Protein AF-0000000066281677 (afdb_homodimer)

Radius of gyration: 19.29 Å; Cα contacts (8 Å, |Δi|>4): 413; chains: 2; bounding box: 45×62×47 Å

Solvent-accessible surface area (backbone atoms only — not comparable to full-atom values): 14861 Å² total; per-residue (Å²): 136,72,39,25,34,50,33,69,60,26,47,61,41,43,76,72,65,45,71,68,50,91,93,54,54,81,88,31,42,25,31,31,56,68,55,51,53,56,56,52,47,70,32,86,35,43,67,47,30,52,52,51,54,56,61,52,66,78,36,52,71,50,68,64,54,83,58,42,68,60,53,34,51,51,50,49,51,53,31,26,71,49,84,48,48,29,63,74,52,59,68,68,57,42,50,52,49,52,34,21,53,73,67,67,25,25,35,34,28,32,99,65,72,58,66,66,53,30,72,81,32,75,88,51,46,74,45,70,49,67,78,72,129,134,73,40,26,34,50,32,70,58,26,47,62,41,45,77,73,64,47,69,68,50,92,94,52,53,81,87,30,42,23,33,31,55,68,55,50,53,54,55,52,47,70,32,85,35,43,66,46,31,52,52,51,54,56,62,52,65,79,36,52,71,49,69,64,53,82,58,43,67,59,52,34,51,50,50,48,51,53,30,25,70,49,85,49,50,30,61,74,52,60,68,67,57,42,52,51,50,53,34,22,54,74,68,68,25,25,34,34,28,32,98,64,74,60,64,66,52,30,73,81,32,76,89,50,47,74,44,69,48,68,78,72,129

pLDDT: mean 92.0, std 9.25, range [40.47, 98.88]

Organism: Mycobacterium tuberculosis (strain CDC 1551 / Oshkosh) (NCBI:txid83331)

Sequence (266 aa):
MTTWILDKSAHVRLVAGATPPAGIDLTDLAICDIGELEWLYSARSATDYDSQQTSLRAYQILRAPSDIFDRVRHLQRDLAHHRGMWHRTPLPDLFIAETALHHRAGVLHHDRDYKRIAVVRPGFQACELSRGRMTTWILDKSAHVRLVAGATPPAGIDLTDLAICDIGELEWLYSARSATDYDSQQTSLRAYQILRAPSDIFDRVRHLQRDLAHHRGMWHRTPLPDLFIAETALHHRAGVLHHDRDYKRIAVVRPGFQACELSRGR

Foldseek 3Di:
DFAAAEAPQVVVVVVV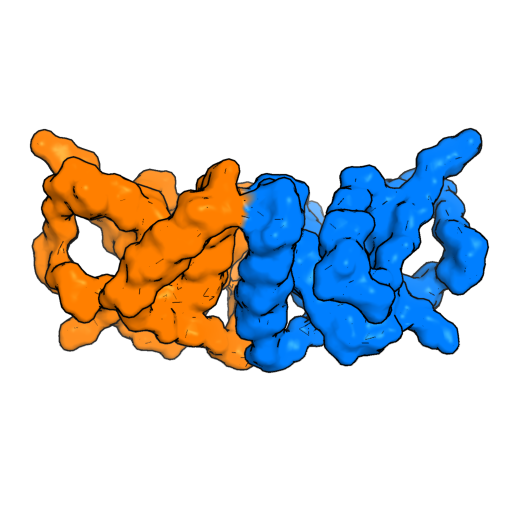PFDDDPPDDPLSYAHEDLRLVVQLVPADDPVSSVVSNVVNVVHHYQYQDPCLVVQLVVLLVLLCPVVNCNVVADSSLSSRQVSCVVVLHAYEHAPHPCVSSCVSVVSHHYDYRDPPD/DFAAAEAPQVVVVVVVPFDADPPDDPLSYAHEDLRLVVQLVPADDPVSSVVSNVVNVVHHYQYQDPCLVVQLVVLLVLLCPVVNCNVVADSSLSSRQNSCVVVLHAYEHAPHPCVSSCVSVVSHHYDYRDPPD

InterPro domains:
  IPR002716 PIN domain [PF01850] (27-118)
  IPR022907 VapC family [MF_00265] (4-124)
  IPR029060 PIN-like domain superfamily [SSF88723] (1-120)
  IPR050556 Type II toxin-antitoxin system RNase [PTHR33653] (1-122)

Nearest PDB structures (foldseek):
  5sv2-assembly1_A-2  TM=8.348E-01  e=1.874E-09  Mycobacterium tuberculosis H37Rv
  6a7v-assembly1_E  TM=8.084E-01  e=3.071E-07  Mycobacterium tuberculosis H37Rv
  4chg-assembly3_E  TM=8.016E-01  e=1.838E-05  Mycobacterium tuberculosis H37Rv
  3dbo-assembly1_B  TM=6.649E-01  e=5.708E-05  Mycobacterium tuberculosis H37Rv
  1y82-assembly1_A  TM=6.309E-01  e=4.558E-04  Pyrococcus furiosus

Structure (mmCIF, N/CA/C/O backbone):
data_AF-0000000066281677-model_v1
#
loop_
_entity.id
_entity.type
_entity.pdbx_description
1 polymer 'Ribonuclease VapC17'
#
loop_
_atom_site.group_PDB
_atom_site.id
_atom_site.type_symbol
_atom_site.label_atom_id
_atom_site.label_alt_id
_atom_site.label_comp_id
_atom_site.label_asym_id
_atom_site.label_entity_id
_atom_site.label_seq_id
_atom_site.pdbx_PDB_ins_code
_atom_site.Cartn_x
_atom_site.Cartn_y
_atom_site.Cartn_z
_atom_site.occupancy
_atom_site.B_iso_or_equiv
_atom_site.auth_seq_id
_atom_site.auth_comp_id
_atom_site.auth_asym_id
_atom_site.auth_atom_id
_atom_site.pdbx_PDB_model_num
ATOM 1 N N . MET A 1 1 ? 3.725 19.125 21.562 1 78.75 1 MET A N 1
ATOM 2 C CA . MET A 1 1 ? 3.936 19.453 20.156 1 78.75 1 MET A CA 1
ATOM 3 C C . MET A 1 1 ? 3.488 18.312 19.25 1 78.75 1 MET A C 1
ATOM 5 O O . MET A 1 1 ? 3.707 17.141 19.578 1 78.75 1 MET A O 1
ATOM 9 N N . THR A 1 2 ? 2.557 18.578 18.312 1 90.88 2 THR A N 1
ATOM 10 C CA . THR A 1 2 ? 1.945 17.562 17.453 1 90.88 2 THR A CA 1
ATOM 11 C C . THR A 1 2 ? 2.908 17.141 16.359 1 90.88 2 THR A C 1
ATOM 13 O O . THR A 1 2 ? 3.605 17.969 15.773 1 90.88 2 THR A O 1
ATOM 16 N N . THR A 1 3 ? 3.141 15.898 16.266 1 97.75 3 THR A N 1
ATOM 17 C CA . THR A 1 3 ? 3.9 15.359 15.141 1 97.75 3 THR A CA 1
ATOM 18 C C . THR A 1 3 ? 3.041 15.32 13.875 1 97.75 3 THR A C 1
ATOM 20 O O . THR A 1 3 ? 1.85 15.008 13.945 1 97.75 3 THR A O 1
ATOM 23 N N . TRP A 1 4 ? 3.682 15.656 12.719 1 98.19 4 TRP A N 1
ATOM 24 C CA . TRP A 1 4 ? 2.996 15.641 11.438 1 98.19 4 TRP A CA 1
ATOM 25 C C . TRP A 1 4 ? 3.701 14.719 10.453 1 98.19 4 TRP A C 1
ATOM 27 O O . TRP A 1 4 ? 4.895 14.875 10.188 1 98.19 4 TRP A O 1
ATOM 37 N N . ILE A 1 5 ? 2.922 13.711 9.945 1 98.5 5 ILE A N 1
ATOM 38 C CA . ILE A 1 5 ? 3.461 12.914 8.844 1 98.5 5 ILE A CA 1
ATOM 39 C C . ILE A 1 5 ? 3.492 13.758 7.574 1 98.5 5 ILE A C 1
ATOM 41 O O . ILE A 1 5 ? 2.469 14.312 7.16 1 98.5 5 ILE A O 1
ATOM 45 N N . LEU A 1 6 ? 4.695 13.883 7.031 1 97.88 6 LEU A N 1
ATOM 46 C CA . LEU A 1 6 ? 4.93 14.656 5.82 1 97.88 6 LEU A CA 1
ATOM 47 C C . LEU A 1 6 ? 4.613 13.836 4.574 1 97.88 6 LEU A C 1
ATOM 49 O O . LEU A 1 6 ? 5.34 12.898 4.242 1 97.88 6 LEU A O 1
ATOM 53 N N . ASP A 1 7 ? 3.482 14.211 3.943 1 97.31 7 ASP A N 1
ATOM 54 C CA . ASP A 1 7 ? 3.164 13.609 2.652 1 97.31 7 ASP A CA 1
ATOM 55 C C . ASP A 1 7 ? 4.113 14.102 1.565 1 97.31 7 ASP A C 1
ATOM 57 O O . ASP A 1 7 ? 4.496 15.273 1.558 1 97.31 7 ASP A O 1
ATOM 61 N N . LYS A 1 8 ? 4.426 13.211 0.676 1 94.56 8 LYS A N 1
ATOM 62 C CA . LYS A 1 8 ? 5.344 13.57 -0.401 1 94.56 8 LYS A CA 1
ATOM 63 C C . LYS A 1 8 ? 4.875 14.828 -1.126 1 94.56 8 LYS A C 1
ATOM 65 O O . LYS A 1 8 ? 5.695 15.641 -1.563 1 94.56 8 LYS A O 1
ATOM 70 N N . SER A 1 9 ? 3.543 15.016 -1.302 1 94.25 9 SER A N 1
ATOM 71 C CA . SER A 1 9 ? 2.973 16.172 -1.984 1 94.25 9 SER A CA 1
ATOM 72 C C . SER A 1 9 ? 3.402 17.469 -1.316 1 94.25 9 SER A C 1
ATOM 74 O O . SER A 1 9 ? 3.562 18.5 -1.985 1 94.25 9 SER A O 1
ATOM 76 N N . ALA A 1 10 ? 3.611 17.484 -0.044 1 95.88 10 ALA A N 1
ATOM 77 C CA . ALA A 1 10 ? 4.027 18.672 0.698 1 95.88 10 ALA A CA 1
ATOM 78 C C . ALA A 1 10 ? 5.551 18.781 0.745 1 95.88 10 ALA A C 1
ATOM 80 O O . ALA A 1 10 ? 6.098 19.891 0.772 1 95.88 10 ALA A O 1
ATOM 81 N N . HIS A 1 11 ? 6.188 17.672 0.83 1 93.38 11 HIS A N 1
ATOM 82 C CA . HIS A 1 11 ? 7.641 17.656 0.926 1 93.38 11 HIS A CA 1
ATOM 83 C C . HIS A 1 11 ? 8.281 18.359 -0.268 1 93.38 11 HIS A C 1
ATOM 85 O O . HIS A 1 11 ? 9.195 19.172 -0.101 1 93.38 11 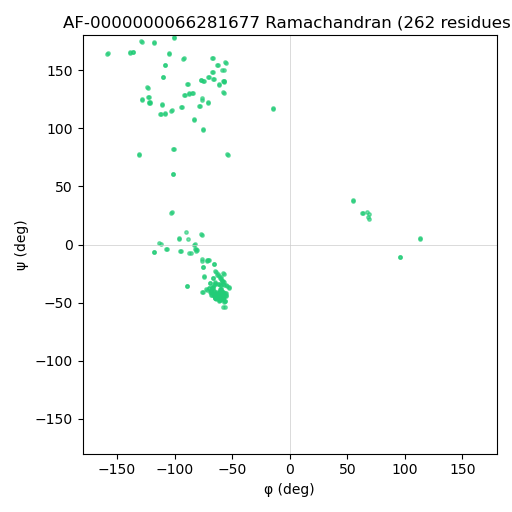HIS A O 1
ATOM 91 N N . VAL A 1 12 ? 7.844 18.031 -1.479 1 89.31 12 VAL A N 1
ATOM 92 C CA . VAL A 1 12 ? 8.375 18.609 -2.713 1 89.31 12 VAL A CA 1
ATOM 93 C C . VAL A 1 12 ? 8.273 20.125 -2.662 1 89.31 12 VAL A C 1
ATOM 95 O O . VAL A 1 12 ? 9.188 20.828 -3.096 1 89.31 12 VAL A O 1
ATOM 98 N N . ARG A 1 13 ? 7.246 20.609 -2.057 1 91.56 13 ARG A N 1
ATOM 99 C CA . ARG A 1 13 ? 7.035 22.047 -1.956 1 91.56 13 ARG A CA 1
ATOM 100 C C . ARG A 1 13 ? 7.953 22.672 -0.904 1 91.56 13 ARG A C 1
ATOM 102 O O . ARG A 1 13 ? 8.477 23.766 -1.099 1 91.56 13 ARG A O 1
ATOM 109 N N . LEU A 1 14 ? 8.094 21.984 0.192 1 90.56 14 LEU A N 1
ATOM 110 C CA . LEU A 1 14 ? 8.961 22.484 1.255 1 90.56 14 LEU A CA 1
ATOM 111 C C . LEU A 1 14 ? 10.406 22.594 0.776 1 90.56 14 LEU A C 1
ATOM 113 O O . LEU A 1 14 ? 11.086 23.578 1.04 1 90.56 14 LEU A O 1
ATOM 117 N N . VAL A 1 15 ? 10.859 21.594 0.052 1 86.69 15 VAL A N 1
ATOM 118 C CA . VAL A 1 15 ? 12.219 21.594 -0.475 1 86.69 15 VAL A CA 1
ATOM 119 C C . VAL A 1 15 ? 12.375 22.703 -1.509 1 86.69 15 VAL A C 1
ATOM 121 O O . VAL A 1 15 ? 13.461 23.266 -1.66 1 86.69 15 VAL A O 1
ATOM 124 N N . ALA A 1 16 ? 11.297 23.047 -2.166 1 89.88 16 ALA A N 1
ATOM 125 C CA . ALA A 1 16 ? 11.312 24.094 -3.172 1 89.88 16 ALA A CA 1
ATOM 126 C C . ALA A 1 16 ? 11.211 25.469 -2.521 1 89.88 16 ALA A C 1
ATOM 128 O O . ALA A 1 16 ? 11.18 26.5 -3.213 1 89.88 16 ALA A O 1
ATOM 129 N N . GLY A 1 17 ? 11.055 25.516 -1.215 1 87.94 17 GLY A N 1
ATOM 130 C CA . GLY A 1 17 ? 11.148 26.797 -0.539 1 87.94 17 GLY A CA 1
ATOM 131 C C . GLY A 1 17 ? 9.828 27.25 0.068 1 87.94 17 GLY A C 1
ATOM 132 O O . GLY A 1 17 ? 9.719 28.375 0.567 1 87.94 17 GLY A O 1
ATOM 133 N N . ALA A 1 18 ? 8.867 26.359 -0.024 1 90.12 18 ALA A N 1
ATOM 134 C CA . ALA A 1 18 ? 7.602 26.734 0.602 1 90.12 18 ALA A CA 1
ATOM 135 C C . ALA A 1 18 ? 7.742 26.812 2.119 1 90.12 18 ALA A C 1
ATOM 137 O O . ALA A 1 18 ? 8.547 26.094 2.713 1 90.12 18 ALA A O 1
ATOM 138 N N . THR A 1 19 ? 6.949 27.734 2.719 1 88.31 19 THR A N 1
ATOM 139 C CA . THR A 1 19 ? 6.949 27.906 4.168 1 88.31 19 THR A CA 1
ATOM 140 C C . THR A 1 19 ? 5.941 26.953 4.824 1 88.31 19 THR A C 1
ATOM 142 O O . THR A 1 19 ? 4.801 26.844 4.363 1 88.31 19 THR A O 1
ATOM 145 N N . PRO A 1 20 ? 6.434 26.234 5.84 1 89.12 20 PRO A N 1
ATOM 146 C CA . PRO A 1 20 ? 5.461 25.422 6.578 1 89.12 20 PRO A CA 1
ATOM 147 C C . PRO A 1 20 ? 4.312 26.266 7.145 1 89.12 20 PRO A C 1
ATOM 149 O O . PRO A 1 20 ? 4.477 27.453 7.387 1 89.12 20 PRO A O 1
ATOM 152 N N . PRO A 1 21 ? 3.158 25.641 7.258 1 91.94 21 PRO A N 1
ATOM 153 C CA . PRO A 1 21 ? 2.055 26.328 7.918 1 91.94 21 PRO A CA 1
ATOM 154 C C . PRO A 1 21 ? 2.412 26.812 9.328 1 91.94 21 PRO A C 1
ATOM 156 O O . PRO A 1 21 ? 3.322 26.25 9.953 1 91.94 21 PRO A O 1
ATOM 159 N N . ALA A 1 22 ? 1.641 27.859 9.75 1 88.62 22 ALA A N 1
ATOM 160 C CA . ALA A 1 22 ? 1.864 28.375 11.094 1 88.62 22 ALA A CA 1
ATOM 161 C C . ALA A 1 22 ? 1.693 27.281 12.141 1 88.62 22 ALA A C 1
ATOM 163 O O . ALA A 1 22 ? 0.743 26.484 12.078 1 88.62 22 ALA A O 1
ATOM 164 N N . GLY A 1 23 ? 2.652 27.125 13.062 1 90.06 23 GLY A N 1
ATOM 165 C CA . GLY A 1 23 ? 2.535 26.172 14.156 1 90.06 23 GLY A CA 1
ATOM 166 C C . GLY A 1 23 ? 3.209 24.844 13.867 1 90.06 23 GLY A C 1
ATOM 167 O O . GLY A 1 23 ? 3.281 23.969 14.742 1 90.06 23 GLY A O 1
ATOM 168 N N . ILE A 1 24 ? 3.602 24.625 12.641 1 93.12 24 ILE A N 1
ATOM 169 C CA . ILE A 1 24 ? 4.32 23.391 12.297 1 93.12 24 ILE A CA 1
ATOM 170 C C . ILE A 1 24 ? 5.785 23.719 12.016 1 93.12 24 ILE A C 1
ATOM 172 O O . ILE A 1 24 ? 6.094 24.422 11.047 1 93.12 24 ILE A O 1
ATOM 176 N N . ASP A 1 25 ? 6.648 23.266 12.852 1 91.69 25 ASP A N 1
ATOM 177 C CA . ASP A 1 25 ? 8.086 23.406 12.641 1 91.69 25 ASP A CA 1
ATOM 178 C C . ASP A 1 25 ? 8.656 22.188 11.914 1 91.69 25 ASP A C 1
ATOM 180 O O . ASP A 1 25 ? 8.07 21.109 11.945 1 91.69 25 ASP A O 1
ATOM 184 N N . LEU A 1 26 ? 9.797 22.344 11.336 1 89.25 26 LEU A N 1
ATOM 185 C CA . LEU A 1 26 ? 10.453 21.25 10.617 1 89.25 26 LEU A CA 1
ATOM 186 C C . LEU A 1 26 ? 10.758 20.094 11.555 1 89.25 26 LEU A C 1
ATOM 188 O O . LEU A 1 26 ? 10.742 18.922 11.133 1 89.25 26 LEU A O 1
ATOM 192 N N . THR A 1 27 ? 10.93 20.406 12.844 1 92.06 27 THR A N 1
ATOM 193 C CA . THR A 1 27 ? 11.258 19.375 13.82 1 92.06 27 THR A CA 1
ATOM 194 C C . THR A 1 27 ? 10.023 18.547 14.172 1 92.06 27 THR A C 1
ATOM 196 O O . THR A 1 27 ? 10.133 17.484 14.781 1 92.06 27 THR A O 1
ATOM 199 N N . ASP A 1 28 ? 8.891 19.047 13.766 1 96.06 28 ASP A N 1
ATOM 200 C CA . ASP A 1 28 ? 7.637 18.344 14.023 1 96.06 28 ASP A CA 1
ATOM 201 C C . ASP A 1 28 ? 7.336 17.328 12.914 1 96.06 28 ASP A C 1
ATOM 203 O O . ASP A 1 28 ? 6.391 16.547 13.023 1 96.06 28 ASP A O 1
ATOM 207 N N . LEU A 1 29 ? 8.109 17.344 11.906 1 97.19 29 LEU A N 1
ATOM 208 C CA . LEU A 1 29 ? 7.801 16.547 10.719 1 97.19 29 LEU A CA 1
ATOM 209 C C . LEU A 1 29 ? 8.391 15.148 10.828 1 97.19 29 LEU A C 1
ATOM 211 O O . LEU A 1 29 ? 9.508 14.977 11.328 1 97.19 29 LEU A O 1
ATOM 215 N N . ALA A 1 30 ? 7.629 14.188 10.43 1 98.44 30 ALA A N 1
ATOM 216 C CA . ALA A 1 30 ? 8 12.781 10.344 1 98.44 30 ALA A CA 1
ATOM 217 C C . ALA A 1 30 ? 7.504 12.164 9.039 1 98.44 30 ALA A C 1
ATOM 219 O O . ALA A 1 30 ? 6.766 12.805 8.281 1 98.44 30 ALA A O 1
ATOM 220 N N . ILE A 1 31 ? 7.992 11.039 8.711 1 98.38 31 ILE A N 1
ATOM 221 C CA . ILE A 1 31 ? 7.43 10.234 7.633 1 98.38 31 ILE A CA 1
ATOM 222 C C . ILE A 1 31 ? 6.926 8.898 8.195 1 98.38 31 ILE A C 1
ATOM 224 O O . ILE A 1 31 ? 7.047 8.641 9.391 1 98.38 31 ILE A O 1
ATOM 228 N N . CYS A 1 32 ? 6.27 8.109 7.387 1 98.75 32 CYS A N 1
ATOM 229 C CA . CYS A 1 32 ? 5.828 6.785 7.816 1 98.75 32 CYS A CA 1
ATOM 230 C C . CYS A 1 32 ? 6.27 5.715 6.824 1 98.75 32 CYS A C 1
ATOM 232 O O . CYS A 1 32 ? 6.855 6.027 5.785 1 98.75 32 CYS A O 1
ATOM 234 N N . ASP A 1 33 ? 6.039 4.465 7.164 1 98.62 33 ASP A N 1
ATOM 235 C CA . ASP A 1 33 ? 6.547 3.342 6.383 1 98.62 33 ASP A CA 1
ATOM 236 C C . ASP A 1 33 ? 6.078 3.428 4.93 1 98.62 33 ASP A C 1
ATOM 238 O O . ASP A 1 33 ? 6.895 3.432 4.008 1 98.62 33 ASP A O 1
ATOM 242 N N . ILE A 1 34 ? 4.797 3.539 4.734 1 98.56 34 ILE A N 1
ATOM 243 C CA . ILE A 1 34 ? 4.254 3.531 3.381 1 98.56 34 ILE A CA 1
ATOM 244 C C . ILE A 1 34 ? 4.711 4.785 2.637 1 98.56 34 ILE A C 1
ATOM 246 O O . ILE A 1 34 ? 4.973 4.738 1.432 1 98.56 34 ILE A O 1
ATOM 250 N N . GLY A 1 35 ? 4.789 5.961 3.326 1 97.75 35 GLY A N 1
ATOM 251 C CA . GLY A 1 35 ? 5.285 7.184 2.715 1 97.75 35 GLY A CA 1
ATOM 252 C C . GLY A 1 35 ? 6.715 7.062 2.221 1 97.75 35 GLY A C 1
ATOM 253 O O . GLY A 1 35 ? 7.047 7.547 1.136 1 97.75 35 GLY A O 1
ATOM 254 N N . GLU A 1 36 ? 7.523 6.438 3.029 1 97.31 36 GLU A N 1
ATOM 255 C CA . GLU A 1 36 ? 8.906 6.203 2.627 1 97.31 36 GLU A CA 1
ATOM 256 C C . GLU A 1 36 ? 8.977 5.348 1.363 1 97.31 36 GLU A C 1
ATOM 258 O O . GLU A 1 36 ? 9.711 5.676 0.427 1 97.31 36 GLU A O 1
ATOM 263 N N . LEU A 1 37 ? 8.219 4.258 1.347 1 96.75 37 LEU A N 1
ATOM 264 C CA . LEU A 1 37 ? 8.219 3.348 0.207 1 96.75 37 LEU A CA 1
ATOM 265 C C . LEU A 1 37 ? 7.773 4.066 -1.062 1 96.75 37 LEU A C 1
ATOM 267 O O . LEU A 1 37 ? 8.367 3.879 -2.127 1 96.75 37 LEU A O 1
ATOM 271 N N . GLU A 1 38 ? 6.746 4.895 -0.943 1 95.5 38 GLU A N 1
ATOM 272 C CA . GLU A 1 38 ? 6.238 5.648 -2.086 1 95.5 38 GLU A CA 1
ATOM 273 C C . GLU A 1 38 ? 7.27 6.66 -2.584 1 95.5 38 GLU A C 1
ATOM 275 O O . GLU A 1 38 ? 7.426 6.848 -3.791 1 95.5 38 GLU A O 1
ATOM 280 N N . TRP A 1 39 ? 7.902 7.301 -1.676 1 94.44 39 TRP A N 1
ATOM 281 C CA . TRP A 1 39 ? 8.945 8.258 -2.023 1 94.44 39 TRP A CA 1
ATOM 282 C C . TRP A 1 39 ? 10.062 7.582 -2.814 1 94.44 39 TRP A C 1
ATOM 284 O O . TRP A 1 39 ? 10.453 8.062 -3.881 1 94.44 39 TRP A O 1
ATOM 294 N N . LEU A 1 40 ? 10.484 6.48 -2.377 1 94.5 40 LEU A N 1
ATOM 295 C CA . LEU A 1 40 ? 11.609 5.773 -2.975 1 94.5 40 LEU A CA 1
ATOM 296 C C . LEU A 1 40 ? 11.203 5.121 -4.293 1 94.5 40 LEU A C 1
ATOM 298 O O . LEU A 1 40 ? 12.039 4.949 -5.184 1 94.5 40 LEU A O 1
ATOM 302 N N . TYR A 1 41 ? 9.922 4.789 -4.438 1 93.5 41 TYR A N 1
ATOM 303 C CA . TYR A 1 41 ? 9.398 4.277 -5.699 1 93.5 41 TYR A CA 1
ATOM 304 C C . TYR A 1 41 ? 9.594 5.289 -6.82 1 93.5 41 TYR A C 1
ATOM 306 O O . TYR A 1 41 ? 9.75 4.914 -7.984 1 93.5 41 TYR A O 1
ATOM 314 N N . SER A 1 42 ? 9.609 6.562 -6.539 1 89.75 42 SER A N 1
ATOM 315 C CA . SER A 1 42 ? 9.695 7.629 -7.531 1 89.75 42 SER A CA 1
ATOM 316 C C . SER A 1 42 ? 11.133 7.848 -7.984 1 89.75 42 SER A C 1
ATOM 318 O O . SER A 1 42 ? 11.391 8.617 -8.906 1 89.75 42 SER A O 1
ATOM 320 N N . ALA A 1 43 ? 12.055 7.164 -7.367 1 89.56 43 ALA A N 1
ATOM 321 C CA . ALA A 1 43 ? 13.453 7.293 -7.773 1 89.56 43 ALA A CA 1
ATOM 322 C C . ALA A 1 43 ? 13.648 6.828 -9.211 1 89.56 43 ALA A C 1
ATOM 324 O O . ALA A 1 43 ? 12.906 5.977 -9.703 1 89.56 43 ALA A O 1
ATOM 325 N N . ARG A 1 44 ? 14.734 7.398 -9.875 1 85.81 44 ARG A N 1
ATOM 326 C CA . ARG A 1 44 ? 14.883 7.18 -11.312 1 85.81 44 ARG A CA 1
ATOM 327 C C . ARG A 1 44 ? 16.172 6.426 -11.617 1 85.81 44 ARG A C 1
ATOM 329 O O . ARG A 1 44 ? 16.469 6.129 -12.773 1 85.81 44 ARG A O 1
ATOM 336 N N . SER A 1 45 ? 16.953 6.23 -10.656 1 86.69 45 SER A N 1
ATOM 337 C CA . SER A 1 45 ? 18.203 5.48 -10.734 1 86.69 45 SER A CA 1
ATOM 338 C C . SER A 1 45 ? 18.641 4.98 -9.359 1 86.69 45 SER A C 1
ATOM 340 O O . SER A 1 45 ? 18.078 5.391 -8.336 1 86.69 45 SER A O 1
ATOM 342 N N . ALA A 1 46 ? 19.547 4.047 -9.422 1 87.12 46 ALA A N 1
ATOM 343 C CA . ALA A 1 46 ? 20.094 3.566 -8.148 1 87.12 46 ALA A CA 1
ATOM 344 C C . ALA A 1 46 ? 20.688 4.711 -7.34 1 87.12 46 ALA A C 1
ATOM 346 O O . ALA A 1 46 ? 20.516 4.773 -6.121 1 87.12 46 ALA A O 1
ATOM 347 N N . THR A 1 47 ? 21.406 5.59 -8.047 1 90.25 47 THR A N 1
ATOM 348 C CA . THR A 1 47 ? 22 6.75 -7.391 1 90.25 47 THR A CA 1
ATOM 349 C C . THR A 1 47 ? 20.922 7.676 -6.84 1 90.25 47 THR A C 1
ATOM 351 O O . THR A 1 47 ? 21.031 8.172 -5.719 1 90.25 47 THR A O 1
ATOM 354 N N . ASP A 1 48 ? 19.922 7.852 -7.672 1 91.19 48 ASP A N 1
ATOM 355 C CA . ASP A 1 48 ? 18.797 8.672 -7.227 1 91.19 48 ASP A CA 1
ATOM 356 C C . ASP A 1 48 ? 18.094 8.039 -6.023 1 91.19 48 ASP A C 1
ATOM 358 O O . ASP A 1 48 ? 17.719 8.734 -5.078 1 91.19 48 ASP A O 1
ATOM 362 N N . TYR A 1 49 ? 17.906 6.727 -6.027 1 92.75 49 TYR A N 1
ATOM 363 C CA . TYR A 1 49 ? 17.328 5.984 -4.914 1 92.75 49 TYR A CA 1
ATOM 364 C C . TYR A 1 49 ? 18.109 6.23 -3.631 1 92.75 49 TYR A C 1
ATOM 366 O O . TYR A 1 49 ? 17.531 6.594 -2.604 1 92.75 49 TYR A O 1
ATOM 374 N N . ASP A 1 50 ? 19.406 6.121 -3.684 1 93.12 50 ASP A N 1
ATOM 375 C CA . ASP A 1 50 ? 20.266 6.297 -2.518 1 93.12 50 ASP A CA 1
ATOM 376 C C . ASP A 1 50 ? 20.219 7.734 -2.01 1 93.12 50 ASP A C 1
ATOM 378 O O . ASP A 1 50 ? 20.219 7.973 -0.799 1 93.12 50 ASP A O 1
ATOM 382 N N . SER A 1 51 ? 20.203 8.641 -2.936 1 93.44 51 SER A N 1
ATOM 383 C CA . SER A 1 51 ? 20.125 10.055 -2.562 1 93.44 51 SER A CA 1
ATOM 384 C C . SER A 1 51 ? 18.812 10.359 -1.836 1 93.44 51 SER A C 1
ATOM 386 O O . SER A 1 51 ? 18.812 11.031 -0.8 1 93.44 51 SER A O 1
ATOM 388 N N . GLN A 1 52 ? 17.734 9.828 -2.393 1 92.88 52 GLN A N 1
ATOM 389 C CA . GLN A 1 52 ? 16.438 10.031 -1.759 1 92.88 52 GLN A CA 1
ATOM 390 C C . GLN A 1 52 ? 16.375 9.352 -0.397 1 92.88 52 GLN A C 1
ATOM 392 O O . GLN A 1 52 ? 15.859 9.922 0.568 1 92.88 52 GLN A O 1
ATOM 397 N N . GLN A 1 53 ? 16.859 8.164 -0.364 1 93.75 53 GLN A N 1
ATOM 398 C CA . GLN A 1 53 ? 16.875 7.438 0.901 1 93.75 53 GLN A CA 1
ATOM 399 C C . GLN A 1 53 ? 17.656 8.203 1.966 1 93.75 53 GLN A C 1
ATOM 401 O O . GLN A 1 53 ? 17.219 8.281 3.119 1 93.75 53 GLN A O 1
ATOM 406 N N . THR A 1 54 ? 18.75 8.789 1.598 1 94.62 54 THR A N 1
ATOM 407 C CA . THR A 1 54 ? 19.578 9.586 2.508 1 94.62 54 THR A CA 1
ATOM 408 C C . THR A 1 54 ? 18.812 10.812 2.988 1 94.62 54 THR A C 1
ATOM 410 O O . THR A 1 54 ? 18.828 11.141 4.176 1 94.62 54 THR A O 1
ATOM 413 N N . SER A 1 55 ? 18.109 11.469 2.076 1 92.19 55 SER A N 1
ATOM 414 C CA . SER A 1 55 ? 17.328 12.641 2.426 1 92.19 55 SER A CA 1
ATOM 415 C C . SER A 1 55 ? 16.234 12.289 3.428 1 92.19 55 SER A C 1
ATOM 417 O O . SER A 1 55 ? 15.93 13.078 4.332 1 92.19 55 SER A O 1
ATOM 419 N N . LEU A 1 56 ? 15.703 11.125 3.332 1 94.62 56 LEU A N 1
ATOM 420 C CA . LEU A 1 56 ? 14.594 10.703 4.184 1 94.62 56 LEU A CA 1
ATOM 421 C C . LEU A 1 56 ? 15.086 10.383 5.59 1 94.62 56 LEU A C 1
ATOM 423 O O . LEU A 1 56 ? 14.297 10.367 6.539 1 94.62 56 LEU A O 1
ATOM 427 N N . ARG A 1 57 ? 16.359 10.133 5.75 1 93.94 57 ARG A N 1
ATOM 428 C CA . ARG A 1 57 ? 16.938 9.812 7.051 1 93.94 57 ARG A CA 1
ATOM 429 C C . ARG A 1 57 ? 16.844 11 8 1 93.94 57 ARG A C 1
ATOM 431 O O . ARG A 1 57 ? 17 10.852 9.211 1 93.94 57 ARG A O 1
ATOM 438 N N . ALA A 1 58 ? 16.594 12.18 7.445 1 93 58 ALA A N 1
ATOM 439 C CA . ALA A 1 58 ? 16.453 13.391 8.258 1 93 58 ALA A CA 1
ATOM 440 C C . ALA A 1 58 ? 15.156 13.359 9.062 1 93 58 ALA A C 1
ATOM 442 O O . ALA A 1 58 ? 14.992 14.125 10.008 1 93 58 ALA A O 1
ATOM 443 N N . TYR A 1 59 ? 14.297 12.453 8.703 1 96.56 59 TYR A N 1
ATOM 444 C CA . TYR A 1 59 ? 12.992 12.398 9.344 1 96.56 59 TYR A CA 1
ATOM 445 C C . TYR A 1 59 ? 12.867 11.164 10.227 1 96.56 59 TYR A C 1
ATOM 447 O O . TYR A 1 59 ? 13.406 10.102 9.898 1 96.56 59 TYR A O 1
ATOM 455 N N . GLN A 1 60 ? 12.172 11.383 11.328 1 97.31 60 GLN A N 1
ATOM 456 C CA . GLN A 1 60 ? 11.719 10.211 12.07 1 97.31 60 GLN A CA 1
ATOM 457 C C . GLN A 1 60 ? 10.688 9.414 11.258 1 97.31 60 GLN A C 1
ATOM 459 O O . GLN A 1 60 ? 9.852 10 10.57 1 97.31 60 GLN A O 1
ATOM 464 N N . ILE A 1 61 ? 10.773 8.07 11.375 1 98.25 61 ILE A N 1
ATOM 465 C CA . ILE A 1 61 ? 9.781 7.23 10.711 1 98.25 61 ILE A CA 1
ATOM 466 C C . ILE A 1 61 ? 8.766 6.723 11.734 1 98.25 61 ILE A C 1
ATOM 468 O O . ILE A 1 61 ? 9.125 6.031 12.688 1 98.25 61 ILE A O 1
ATOM 472 N N . LEU A 1 62 ? 7.562 7.102 11.602 1 98.69 62 LEU A N 1
ATOM 473 C CA . LEU A 1 62 ? 6.477 6.512 12.383 1 98.69 62 LEU A CA 1
ATOM 474 C C . LEU A 1 62 ? 6.055 5.168 11.797 1 98.69 62 LEU A C 1
ATOM 476 O O . LEU A 1 62 ? 5.566 5.102 10.664 1 98.69 62 LEU A O 1
ATOM 480 N N . ARG A 1 63 ? 6.199 4.137 12.617 1 98.75 63 ARG A N 1
ATOM 481 C CA . ARG A 1 63 ? 5.969 2.775 12.141 1 98.75 63 ARG A CA 1
ATOM 482 C C . ARG A 1 63 ? 4.477 2.477 12.039 1 98.75 63 ARG A C 1
ATOM 484 O O . ARG A 1 63 ? 3.695 2.9 12.898 1 98.75 63 ARG A O 1
ATOM 491 N N . ALA A 1 64 ? 4.148 1.747 10.984 1 98.75 64 ALA A N 1
ATOM 492 C CA . ALA A 1 64 ? 2.785 1.229 10.906 1 98.75 64 ALA A CA 1
ATOM 493 C C . ALA A 1 64 ? 2.486 0.294 12.078 1 98.75 64 ALA A C 1
ATOM 495 O O . ALA A 1 64 ? 3.33 -0.517 12.461 1 98.75 64 ALA A O 1
ATOM 496 N N . PRO A 1 65 ? 1.314 0.422 12.648 1 98.56 65 PRO A N 1
ATOM 497 C CA . PRO A 1 65 ? 0.953 -0.548 13.68 1 98.56 65 PRO A CA 1
ATOM 498 C C . PRO A 1 65 ? 0.768 -1.96 13.133 1 98.56 65 PRO A C 1
ATOM 500 O O . PRO A 1 65 ? 0.525 -2.131 11.938 1 98.56 65 PRO A O 1
ATOM 503 N N . SER A 1 66 ? 0.84 -2.992 14.031 1 97.44 66 SER A N 1
ATOM 504 C CA . SER A 1 66 ? 0.803 -4.387 13.609 1 97.44 66 SER A CA 1
ATOM 505 C C . SER A 1 66 ? -0.538 -4.734 12.969 1 97.44 66 SER A C 1
ATOM 507 O O . SER A 1 66 ? -0.634 -5.691 12.195 1 97.44 66 SER A O 1
ATOM 509 N N . ASP A 1 67 ? -1.572 -3.945 13.328 1 98.31 67 ASP A N 1
ATOM 510 C CA . ASP A 1 67 ? -2.896 -4.234 12.781 1 98.31 67 ASP A CA 1
ATOM 511 C C . ASP A 1 67 ? -3.248 -3.266 11.656 1 98.31 67 ASP A C 1
ATOM 513 O O . ASP A 1 67 ? -4.422 -2.979 11.422 1 98.31 67 ASP A O 1
ATOM 517 N N . ILE A 1 68 ? -2.238 -2.721 10.93 1 98.81 68 ILE A N 1
ATOM 518 C CA . ILE A 1 68 ? -2.422 -1.65 9.953 1 98.81 68 ILE A CA 1
ATOM 519 C C . ILE A 1 68 ? -3.361 -2.117 8.844 1 98.81 68 ILE A C 1
ATOM 521 O O . ILE A 1 68 ? -4.223 -1.358 8.391 1 98.81 68 ILE A O 1
ATOM 525 N N . PHE A 1 69 ? -3.293 -3.314 8.352 1 98.75 69 PHE A N 1
ATOM 526 C CA . PHE A 1 69 ? -4.141 -3.777 7.258 1 98.75 69 PHE A CA 1
ATOM 527 C C . PHE A 1 69 ? -5.598 -3.859 7.695 1 98.75 69 PHE A C 1
ATOM 529 O O . PHE A 1 69 ? -6.504 -3.553 6.918 1 98.75 69 PHE A O 1
ATOM 536 N N . ASP A 1 70 ? -5.824 -4.266 8.961 1 98.44 70 ASP A N 1
ATOM 537 C CA . ASP A 1 70 ? -7.184 -4.27 9.484 1 98.44 70 ASP A CA 1
ATOM 538 C C . ASP A 1 70 ? -7.742 -2.85 9.57 1 98.44 70 ASP A C 1
ATOM 540 O O . ASP A 1 70 ? -8.898 -2.607 9.211 1 98.44 70 ASP A O 1
ATOM 544 N N . ARG A 1 71 ? -6.949 -1.957 10.094 1 98.44 71 ARG A N 1
ATOM 545 C CA . ARG A 1 71 ? -7.359 -0.561 10.203 1 98.44 71 ARG A CA 1
ATOM 546 C C . ARG A 1 71 ? -7.711 0.013 8.836 1 98.44 71 ARG A C 1
ATOM 548 O O . ARG A 1 71 ? -8.75 0.654 8.672 1 98.44 71 ARG A O 1
ATOM 555 N N . VAL A 1 72 ? -6.863 -0.24 7.832 1 98.19 72 VAL A N 1
ATOM 556 C CA . VAL A 1 72 ? -7.051 0.306 6.492 1 98.19 72 VAL A CA 1
ATOM 557 C C . VAL A 1 72 ? -8.281 -0.332 5.844 1 98.19 72 VAL A C 1
ATOM 559 O O . VAL A 1 72 ? -9.047 0.344 5.152 1 98.19 72 VAL A O 1
ATOM 562 N N . ARG A 1 73 ? -8.453 -1.625 6.059 1 96.69 73 ARG A N 1
ATOM 563 C CA . ARG A 1 73 ? -9.641 -2.303 5.555 1 96.69 73 ARG A CA 1
ATOM 564 C C . ARG A 1 73 ? -10.906 -1.647 6.09 1 96.69 73 ARG A C 1
ATOM 566 O O . ARG A 1 73 ? -11.852 -1.399 5.332 1 96.69 73 ARG A O 1
ATOM 573 N N . HIS A 1 74 ? -10.938 -1.343 7.367 1 96.81 74 HIS A N 1
ATOM 574 C CA . HIS A 1 74 ? -12.094 -0.702 7.984 1 96.81 74 HIS A CA 1
ATOM 575 C C . HIS A 1 74 ? -12.297 0.707 7.438 1 96.81 74 HIS A C 1
ATOM 577 O O . HIS A 1 74 ? -13.43 1.106 7.148 1 96.81 74 HIS A O 1
ATOM 583 N N . LEU A 1 75 ? -11.227 1.41 7.305 1 96.38 75 LEU A N 1
ATOM 584 C CA . LEU A 1 75 ? -11.305 2.758 6.754 1 96.38 75 LEU A CA 1
ATOM 585 C C . LEU A 1 75 ? -11.844 2.732 5.328 1 96.38 75 LEU A C 1
ATOM 587 O O . LEU A 1 75 ? -12.711 3.529 4.969 1 96.38 75 LEU A O 1
ATOM 591 N N . GLN A 1 76 ? -11.305 1.862 4.469 1 95.19 76 GLN A N 1
ATOM 592 C CA . GLN A 1 76 ? -11.773 1.711 3.094 1 95.19 76 GLN A CA 1
ATOM 593 C C . GLN A 1 76 ? -13.266 1.418 3.049 1 95.19 76 GLN A C 1
ATOM 595 O O . GLN A 1 76 ? -14 2.014 2.256 1 95.19 76 GLN A O 1
ATOM 600 N N . ARG A 1 77 ? -13.719 0.52 3.938 1 93.38 77 ARG A N 1
ATOM 601 C CA . ARG A 1 77 ? -15.133 0.168 4.004 1 93.38 77 ARG A CA 1
ATOM 602 C C . ARG A 1 77 ? -15.977 1.37 4.41 1 93.38 77 ARG A C 1
ATOM 604 O O . ARG A 1 77 ? -17.031 1.623 3.82 1 93.38 77 ARG A O 1
ATOM 611 N N . ASP A 1 78 ? -15.539 2.059 5.406 1 93.88 78 ASP A N 1
ATOM 612 C CA . ASP A 1 78 ? -16.266 3.238 5.875 1 93.88 78 ASP A CA 1
ATOM 613 C C . ASP A 1 78 ? -16.391 4.277 4.762 1 93.88 78 ASP A C 1
ATOM 615 O O . ASP A 1 78 ? -17.453 4.879 4.594 1 93.88 78 ASP A O 1
ATOM 619 N N . LEU A 1 79 ? -15.367 4.469 3.994 1 93.06 79 LEU A N 1
ATOM 620 C CA . LEU A 1 79 ? -15.391 5.418 2.887 1 93.06 79 LEU A CA 1
ATOM 621 C C . LEU A 1 79 ? -16.344 4.945 1.786 1 93.06 79 LEU A C 1
ATOM 623 O O . LEU A 1 79 ? -17.062 5.75 1.189 1 93.06 79 LEU A O 1
ATOM 627 N N . ALA A 1 80 ? -16.266 3.652 1.482 1 89.62 80 ALA A N 1
ATOM 628 C CA . ALA A 1 80 ? -17.125 3.08 0.448 1 89.62 80 ALA A CA 1
ATOM 629 C C . ALA A 1 80 ? -18.609 3.314 0.763 1 89.62 80 ALA A C 1
ATOM 631 O O . ALA A 1 80 ? -19.406 3.566 -0.14 1 89.62 80 ALA A O 1
ATOM 632 N N . HIS A 1 81 ? -18.922 3.293 1.967 1 88.75 81 HIS A N 1
ATOM 633 C CA . HIS A 1 81 ? -20.312 3.385 2.369 1 88.75 81 HIS A CA 1
ATOM 634 C C . HIS A 1 81 ? -20.719 4.828 2.676 1 88.75 81 HIS A C 1
ATOM 636 O O . HIS A 1 81 ? -21.875 5.113 2.951 1 88.75 81 HIS A O 1
ATOM 642 N N . HIS A 1 82 ? -19.641 5.637 2.605 1 85.81 82 HIS A N 1
ATOM 643 C CA . HIS A 1 82 ? -19.922 7.059 2.764 1 85.81 82 HIS A CA 1
ATOM 644 C C . HIS A 1 82 ? -19.938 7.773 1.415 1 85.81 82 HIS A C 1
ATOM 646 O O . HIS A 1 82 ? -18.922 8.32 0.989 1 85.81 82 HIS A O 1
ATOM 652 N N . ARG A 1 83 ? -20.953 7.754 0.685 1 70.38 83 ARG A N 1
ATOM 653 C CA . ARG A 1 83 ? -21.219 8.469 -0.558 1 70.38 83 ARG A CA 1
ATOM 654 C C . ARG A 1 83 ? -20.312 7.984 -1.682 1 70.38 83 ARG A C 1
ATOM 656 O O . ARG A 1 83 ? -19.984 8.742 -2.592 1 70.38 83 ARG A O 1
ATOM 663 N N . GLY A 1 84 ? -19.891 6.789 -1.625 1 63.25 84 GLY A N 1
ATOM 664 C CA . GLY A 1 84 ? -19.156 6.172 -2.715 1 63.25 84 GLY A CA 1
ATOM 665 C C . GLY A 1 84 ? -17.781 6.785 -2.924 1 63.25 84 GLY A C 1
ATOM 666 O O . GLY A 1 84 ? -17.25 6.77 -4.039 1 63.25 84 GLY A O 1
ATOM 667 N N . MET A 1 85 ? -17.203 7.398 -1.941 1 64.06 85 MET A N 1
ATOM 668 C CA . MET A 1 85 ? -16.031 8.25 -2.064 1 64.06 85 MET A CA 1
ATOM 669 C C . MET A 1 85 ? -14.75 7.43 -1.936 1 64.06 85 MET A C 1
ATOM 671 O O . MET A 1 85 ? -13.648 7.969 -2.043 1 64.06 85 MET A O 1
ATOM 675 N N . TRP A 1 86 ? -14.82 6.129 -1.844 1 68 86 TRP A N 1
ATOM 676 C CA . TRP A 1 86 ? -13.633 5.328 -1.58 1 68 86 TRP A CA 1
ATOM 677 C C . TRP A 1 86 ? -12.711 5.297 -2.799 1 68 86 TRP A C 1
ATOM 679 O O . TRP A 1 86 ? -11.492 5.398 -2.666 1 68 86 TRP A O 1
ATOM 689 N N . HIS A 1 87 ? -13.297 5.215 -3.906 1 65.62 87 HIS A N 1
ATOM 690 C CA . HIS A 1 87 ? -12.492 4.992 -5.102 1 65.62 87 HIS A CA 1
ATOM 691 C C . HIS A 1 87 ? -11.781 6.27 -5.531 1 65.62 87 HIS A C 1
ATOM 693 O O . HIS A 1 87 ? -10.977 6.254 -6.465 1 65.62 87 HIS A O 1
ATOM 699 N N . ARG A 1 88 ? -11.883 7.172 -4.719 1 71.62 88 ARG A N 1
ATOM 700 C CA . ARG A 1 88 ? -11.195 8.422 -5 1 71.62 88 ARG A CA 1
ATOM 701 C C . ARG A 1 88 ? -10.062 8.672 -4 1 71.62 88 ARG A C 1
ATOM 703 O O . ARG A 1 88 ? -9.414 9.711 -4.039 1 71.62 88 ARG A O 1
ATOM 710 N N . THR A 1 89 ? -9.914 7.766 -3.162 1 87.62 89 THR A N 1
ATOM 711 C CA . THR A 1 89 ? -8.852 7.906 -2.174 1 87.62 89 THR A CA 1
ATOM 712 C C . THR A 1 89 ? -7.766 6.855 -2.393 1 87.62 89 THR A C 1
ATOM 714 O O . THR A 1 89 ? -7.992 5.668 -2.158 1 87.62 89 THR A O 1
ATOM 717 N N . PRO A 1 90 ? -6.594 7.32 -2.797 1 93.44 90 PRO A N 1
ATOM 718 C CA . PRO A 1 90 ? -5.516 6.363 -3.041 1 93.44 90 PRO A CA 1
ATOM 719 C C . PRO A 1 90 ? -5.191 5.512 -1.813 1 93.44 90 PRO A C 1
ATOM 721 O O . PRO A 1 90 ? -5.211 6.016 -0.687 1 93.44 90 PRO A O 1
ATOM 724 N N . LEU A 1 91 ? -4.906 4.215 -2.031 1 95.44 91 LEU A N 1
ATOM 725 C CA . LEU A 1 91 ? -4.668 3.266 -0.947 1 95.44 91 LEU A CA 1
ATOM 726 C C . LEU A 1 91 ? -3.547 3.752 -0.036 1 95.44 91 LEU A C 1
ATOM 728 O O . LEU A 1 91 ? -3.664 3.686 1.189 1 95.44 91 LEU A O 1
ATOM 732 N N . PRO A 1 92 ? -2.4 4.32 -0.566 1 96.94 92 PRO A N 1
ATOM 733 C CA . PRO A 1 92 ? -1.364 4.809 0.346 1 96.94 92 PRO A CA 1
ATOM 734 C C . PRO A 1 92 ? -1.88 5.879 1.306 1 96.94 92 PRO A C 1
ATOM 736 O O . PRO A 1 92 ? -1.427 5.957 2.451 1 96.94 92 PRO A O 1
ATOM 739 N N . ASP A 1 93 ? -2.854 6.676 0.866 1 97 93 ASP A N 1
ATOM 740 C CA . ASP A 1 93 ? -3.41 7.715 1.729 1 97 93 ASP A CA 1
ATOM 741 C C . ASP A 1 93 ? -4.121 7.102 2.934 1 97 93 ASP A C 1
ATOM 743 O O . ASP A 1 93 ? -4.109 7.676 4.023 1 97 93 ASP A O 1
ATOM 747 N N . LEU A 1 94 ? -4.719 5.926 2.75 1 97.62 94 LEU A N 1
ATOM 748 C CA . LEU A 1 94 ? -5.379 5.246 3.857 1 97.62 94 LEU A CA 1
ATOM 749 C C . LEU A 1 94 ? -4.355 4.746 4.875 1 97.62 94 LEU A C 1
ATOM 751 O O . LEU A 1 94 ? -4.566 4.867 6.082 1 97.62 94 LEU A O 1
ATOM 755 N N . PHE A 1 95 ? -3.27 4.219 4.379 1 98.69 95 PHE A N 1
ATOM 756 C CA . PHE A 1 95 ? -2.199 3.762 5.258 1 98.69 95 PHE A CA 1
ATOM 757 C C . PHE A 1 95 ? -1.601 4.93 6.035 1 98.69 95 PHE A C 1
ATOM 759 O O . PHE A 1 95 ? -1.349 4.816 7.234 1 98.69 95 PHE A O 1
ATOM 766 N N . ILE A 1 96 ? -1.384 6.023 5.34 1 98.75 96 ILE A N 1
ATOM 767 C CA . ILE A 1 96 ? -0.816 7.211 5.969 1 98.75 96 ILE A CA 1
ATOM 768 C C . ILE A 1 96 ? -1.759 7.715 7.062 1 98.75 96 ILE A C 1
ATOM 770 O O . ILE A 1 96 ? -1.329 7.984 8.188 1 98.75 96 ILE A O 1
ATOM 774 N N . ALA A 1 97 ? -2.998 7.773 6.762 1 98.44 97 ALA A N 1
ATOM 775 C CA . ALA A 1 97 ? -3.99 8.297 7.699 1 98.44 97 ALA A CA 1
ATOM 776 C C . ALA A 1 97 ? -4.094 7.406 8.938 1 98.44 97 ALA A C 1
ATOM 778 O O . ALA A 1 97 ? -4.066 7.902 10.062 1 98.44 97 ALA A O 1
ATOM 779 N N . GLU A 1 98 ? -4.172 6.102 8.727 1 98.75 98 GLU A N 1
ATOM 780 C CA . GLU A 1 98 ? -4.328 5.203 9.867 1 98.75 98 GLU A CA 1
ATOM 781 C C . GLU A 1 98 ? -3.059 5.16 10.711 1 98.75 98 GLU A C 1
ATOM 783 O O . GLU A 1 98 ? -3.127 5.004 11.938 1 98.75 98 GLU A O 1
ATOM 788 N N . THR A 1 99 ? -1.896 5.297 10.078 1 98.88 99 THR A N 1
ATOM 789 C CA . THR A 1 99 ? -0.653 5.402 10.828 1 98.88 99 THR A CA 1
ATOM 790 C C . THR A 1 99 ? -0.628 6.688 11.656 1 98.88 99 THR A C 1
ATOM 792 O O . THR A 1 99 ? -0.234 6.676 12.82 1 98.88 99 THR A O 1
ATOM 795 N N . ALA A 1 100 ? -1.044 7.789 11.023 1 98.75 100 ALA A N 1
ATOM 796 C CA . ALA A 1 100 ? -1.123 9.055 11.742 1 98.75 100 ALA A CA 1
ATOM 797 C C . ALA A 1 100 ? -2.039 8.938 12.953 1 98.75 100 ALA A C 1
ATOM 799 O O . ALA A 1 100 ? -1.672 9.352 14.062 1 98.75 100 ALA A O 1
ATOM 800 N N . LEU A 1 101 ? -3.191 8.344 12.781 1 98.62 101 LEU A N 1
ATOM 801 C CA . LEU A 1 101 ? -4.156 8.164 13.859 1 98.62 101 LEU A CA 1
ATOM 802 C C . LEU A 1 101 ? -3.559 7.336 14.992 1 98.62 101 LEU A C 1
ATOM 804 O O . LEU A 1 101 ? -3.721 7.668 16.172 1 98.62 101 LEU A O 1
ATOM 808 N N . HIS A 1 102 ? -2.877 6.301 14.641 1 98.44 102 HIS A N 1
ATOM 809 C CA . HIS A 1 102 ? -2.264 5.418 15.625 1 98.44 102 HIS A CA 1
ATOM 810 C C . HIS A 1 102 ? -1.268 6.172 16.5 1 98.44 102 HIS A C 1
ATOM 812 O O . HIS A 1 102 ? -1.199 5.945 17.703 1 98.44 102 HIS A O 1
ATOM 818 N N . HIS A 1 103 ? -0.541 7.062 15.938 1 98.5 103 HIS A N 1
ATOM 819 C CA . HIS A 1 103 ? 0.522 7.766 16.641 1 98.5 103 HIS A CA 1
ATOM 820 C C . HIS A 1 103 ? 0.037 9.109 17.172 1 98.5 103 HIS A C 1
ATOM 822 O O . HIS A 1 103 ? 0.834 9.922 17.656 1 98.5 103 HIS A O 1
ATOM 828 N N . ARG A 1 104 ? -1.271 9.398 17.016 1 97.88 104 ARG A N 1
ATOM 829 C CA . ARG A 1 104 ? -1.836 10.695 17.391 1 97.88 104 ARG A CA 1
ATOM 830 C C . ARG A 1 104 ? -1.104 11.836 16.703 1 97.88 104 ARG A C 1
ATOM 832 O O . ARG A 1 104 ? -0.787 12.852 17.328 1 97.88 104 ARG A O 1
ATOM 839 N N . ALA A 1 105 ? -0.751 11.609 15.508 1 98.38 105 ALA A N 1
ATOM 840 C CA . ALA A 1 105 ? -0.097 12.586 14.641 1 98.38 105 ALA A CA 1
ATOM 841 C C . ALA A 1 105 ? -1.068 13.133 13.594 1 98.38 105 ALA A C 1
ATOM 843 O O . ALA A 1 105 ? -2.172 12.609 13.43 1 98.38 105 ALA A O 1
ATOM 844 N N . GLY A 1 106 ? -0.737 14.242 12.938 1 97.62 106 GLY A N 1
ATOM 845 C CA . GLY A 1 106 ? -1.432 14.758 11.766 1 97.62 106 GLY A CA 1
ATOM 846 C C . GLY A 1 106 ? -0.718 14.445 10.469 1 97.62 106 GLY A C 1
ATOM 847 O O . GLY A 1 106 ? 0.324 13.789 10.461 1 97.62 106 GLY A O 1
ATOM 848 N N . VAL A 1 107 ? -1.351 14.867 9.375 1 98.19 107 VAL A N 1
ATOM 849 C CA . VAL A 1 107 ? -0.738 14.734 8.055 1 98.19 107 VAL A CA 1
ATOM 850 C C . VAL A 1 107 ? -0.604 16.109 7.402 1 98.19 107 VAL A C 1
ATOM 852 O O . VAL A 1 107 ? -1.569 16.875 7.348 1 98.19 107 VAL A O 1
ATOM 855 N N . LEU A 1 108 ? 0.608 16.453 7.07 1 97.69 108 LEU A N 1
ATOM 856 C CA . LEU A 1 108 ? 0.855 17.641 6.254 1 97.69 108 LEU A CA 1
ATOM 857 C C . LEU A 1 108 ? 0.932 17.281 4.777 1 97.69 108 LEU A C 1
ATOM 859 O O . LEU A 1 108 ? 1.743 16.438 4.383 1 97.69 108 LEU A O 1
ATOM 863 N N . HIS A 1 109 ? 0.036 17.828 4.023 1 97.19 109 HIS A N 1
ATOM 864 C CA . HIS A 1 109 ? -0.068 17.422 2.625 1 97.19 109 HIS A CA 1
ATOM 865 C C . HIS A 1 109 ? -0.305 18.641 1.726 1 97.19 109 HIS A C 1
ATOM 867 O O . HIS A 1 109 ? -0.463 19.75 2.215 1 97.19 109 HIS A O 1
ATOM 873 N N . HIS A 1 110 ? -0.107 18.453 0.392 1 95.44 110 HIS A N 1
ATOM 874 C CA . HIS A 1 110 ? -0.482 19.422 -0.634 1 95.44 110 HIS A CA 1
ATOM 875 C C . HIS A 1 110 ? -1.317 18.766 -1.729 1 95.44 110 HIS A C 1
ATOM 877 O O . HIS A 1 110 ? -0.922 17.734 -2.287 1 95.44 110 HIS A O 1
ATOM 883 N N . ASP A 1 111 ? -2.525 19.344 -1.996 1 88.88 111 ASP A N 1
ATOM 884 C CA . ASP A 1 111 ? -3.398 18.984 -3.109 1 88.88 111 ASP A CA 1
ATOM 885 C C . ASP A 1 111 ? -3.865 17.531 -2.99 1 88.88 111 ASP A C 1
ATOM 887 O O . ASP A 1 111 ? -3.957 16.812 -3.992 1 88.88 111 ASP A O 1
ATOM 891 N N . ARG A 1 112 ? -3.932 17.016 -1.795 1 88.44 112 ARG A N 1
ATOM 892 C CA . ARG A 1 112 ? -4.523 15.711 -1.542 1 88.44 112 ARG A CA 1
ATOM 893 C C . ARG A 1 112 ? -5.863 15.844 -0.827 1 88.44 112 ARG A C 1
ATOM 895 O O . ARG A 1 112 ? -6.121 16.844 -0.159 1 88.44 112 ARG A O 1
ATOM 902 N N . ASP A 1 113 ? -6.648 14.828 -1.039 1 87.31 113 ASP A N 1
ATOM 903 C CA . ASP A 1 113 ? -7.996 14.914 -0.492 1 87.31 113 ASP A CA 1
ATOM 904 C C . ASP A 1 113 ? -8.125 14.102 0.794 1 87.31 113 ASP A C 1
ATOM 906 O O . ASP A 1 113 ? -9.016 13.258 0.92 1 87.31 113 ASP A O 1
ATOM 910 N N . TYR A 1 114 ? -7.336 14.461 1.817 1 94.19 114 TYR A N 1
ATOM 911 C CA . TYR A 1 114 ? -7.426 13.82 3.123 1 94.19 114 TYR A CA 1
ATOM 912 C C . TYR A 1 114 ? -8.703 14.234 3.85 1 94.19 114 TYR A C 1
ATOM 914 O O . TYR A 1 114 ? -9.094 13.602 4.832 1 94.19 114 TYR A O 1
ATOM 922 N N . LYS A 1 115 ? -9.336 15.273 3.35 1 89 115 LYS A N 1
ATOM 923 C CA . LYS A 1 115 ? -10.602 15.711 3.938 1 89 115 LYS A CA 1
ATOM 924 C C . LYS A 1 115 ? -11.648 14.609 3.867 1 89 115 LYS A C 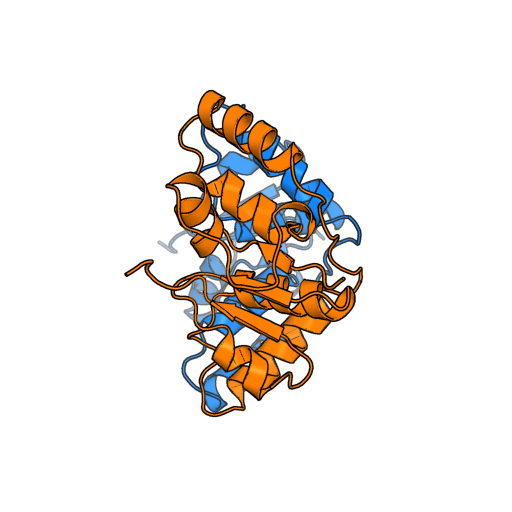1
ATOM 926 O O . LYS A 1 115 ? -12.484 14.484 4.766 1 89 115 LYS A O 1
ATOM 931 N N . ARG A 1 116 ? -11.609 13.859 2.846 1 91.06 116 ARG A N 1
ATOM 932 C CA . ARG A 1 116 ? -12.539 12.75 2.699 1 91.06 116 ARG A CA 1
ATOM 933 C C . ARG A 1 116 ? -12.383 11.742 3.836 1 91.06 116 ARG A C 1
ATOM 935 O O . ARG A 1 116 ? -13.367 11.195 4.332 1 91.06 116 ARG A O 1
ATOM 942 N N . ILE A 1 117 ? -11.133 11.516 4.238 1 94.62 117 ILE A N 1
ATOM 943 C CA . ILE A 1 117 ? -10.836 10.578 5.316 1 94.62 117 ILE A CA 1
ATOM 944 C C . ILE A 1 117 ? -11.312 11.148 6.648 1 94.62 117 ILE A C 1
ATOM 946 O O . ILE A 1 117 ? -11.867 10.43 7.48 1 94.62 117 ILE A O 1
ATOM 950 N N . ALA A 1 118 ? -11.164 12.461 6.812 1 93.31 118 ALA A N 1
ATOM 951 C CA . ALA A 1 118 ? -11.539 13.125 8.062 1 93.31 118 ALA A CA 1
ATOM 952 C C . ALA A 1 118 ? -13.039 12.992 8.328 1 93.31 118 ALA A C 1
ATOM 954 O O . ALA A 1 118 ? -13.477 13.039 9.477 1 93.31 118 ALA A O 1
ATOM 955 N N . VAL A 1 119 ? -13.797 12.836 7.258 1 90.94 119 VAL A N 1
ATOM 956 C CA . VAL A 1 119 ? -15.242 12.711 7.383 1 90.94 119 VAL A CA 1
ATOM 957 C C . VAL A 1 119 ? -15.594 11.43 8.141 1 90.94 119 VAL A C 1
ATOM 959 O O . VAL A 1 119 ? -16.516 11.422 8.961 1 90.94 119 VAL A O 1
ATOM 962 N N . VAL A 1 120 ? -14.812 10.391 7.957 1 94.19 120 VAL A N 1
ATOM 963 C CA . VAL A 1 120 ? -15.141 9.102 8.57 1 94.19 120 VAL A CA 1
ATOM 964 C C . VAL A 1 120 ? -14.188 8.828 9.727 1 94.19 120 VAL A C 1
ATOM 966 O O . VAL A 1 120 ? -14.312 7.809 10.414 1 94.19 120 VAL A O 1
ATOM 969 N N . ARG A 1 121 ? -13.258 9.672 9.93 1 96.62 121 ARG A N 1
ATOM 970 C CA . ARG A 1 121 ? -12.344 9.648 11.062 1 96.62 121 ARG A CA 1
ATOM 971 C C . ARG A 1 121 ? -12.258 11.016 11.727 1 96.62 121 ARG A C 1
ATOM 973 O O . ARG A 1 121 ? -11.273 11.734 11.562 1 96.62 121 ARG A O 1
ATOM 980 N N . PRO A 1 122 ? -13.164 11.414 12.484 1 93.44 122 PRO A N 1
ATOM 981 C CA . PRO A 1 122 ? -13.211 12.758 13.062 1 93.44 122 PRO A CA 1
ATOM 982 C C . PRO A 1 122 ? -11.969 13.102 13.875 1 93.44 122 PRO A C 1
ATOM 984 O O . PRO A 1 122 ? -11.617 14.273 14.023 1 93.44 122 PRO A O 1
ATOM 987 N N . GLY A 1 123 ? -11.227 12.195 14.43 1 93.25 123 GLY A N 1
ATOM 988 C CA . GLY A 1 123 ? -10.016 12.469 15.188 1 93.25 123 GLY A CA 1
ATOM 989 C C . GLY A 1 123 ? -8.797 12.656 14.312 1 93.25 123 GLY A C 1
ATOM 990 O O . GLY A 1 123 ? -7.727 13.039 14.797 1 93.25 123 GLY A O 1
ATOM 991 N N . PHE A 1 124 ? -9.023 12.547 13.039 1 96.75 124 PHE A N 1
ATOM 992 C CA . PHE A 1 124 ? -7.918 12.641 12.094 1 96.75 124 PHE A CA 1
ATOM 993 C C . PHE A 1 124 ? -7.625 14.102 11.75 1 96.75 124 PHE A C 1
ATOM 995 O O . PHE A 1 124 ? -8.539 14.875 1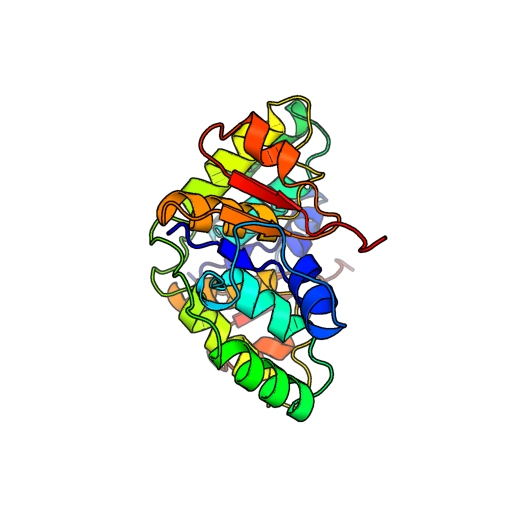1.477 1 96.75 124 PHE A O 1
ATOM 1002 N N . GLN A 1 125 ? -6.363 14.516 11.828 1 96 125 GLN A N 1
ATOM 1003 C CA . GLN A 1 125 ? -5.941 15.883 11.555 1 96 125 GLN A CA 1
ATOM 1004 C C . GLN A 1 125 ? -5.113 15.961 10.273 1 96 125 GLN A C 1
ATOM 1006 O O . GLN A 1 125 ? -4.105 15.266 10.141 1 96 125 GLN A O 1
ATOM 1011 N N . ALA A 1 126 ? -5.566 16.703 9.32 1 96.25 126 ALA A N 1
ATOM 1012 C CA . ALA A 1 126 ? -4.824 16.984 8.086 1 96.25 126 ALA A CA 1
ATOM 1013 C C . ALA A 1 126 ? -4.637 18.484 7.883 1 96.25 126 ALA A C 1
ATOM 1015 O O . ALA A 1 126 ? -5.551 19.266 8.148 1 96.25 126 ALA A O 1
ATOM 1016 N N . CYS A 1 127 ? -3.426 18.859 7.527 1 96 127 CYS A N 1
ATOM 1017 C CA . CYS A 1 127 ? -3.076 20.25 7.266 1 96 127 CYS A CA 1
ATOM 1018 C C . CYS A 1 127 ? -2.529 20.422 5.855 1 96 127 CYS A C 1
ATOM 1020 O O . CYS A 1 127 ? -1.63 19.688 5.441 1 96 127 CYS A O 1
ATOM 1022 N N . GLU A 1 128 ? -3.072 21.344 5.051 1 94.62 128 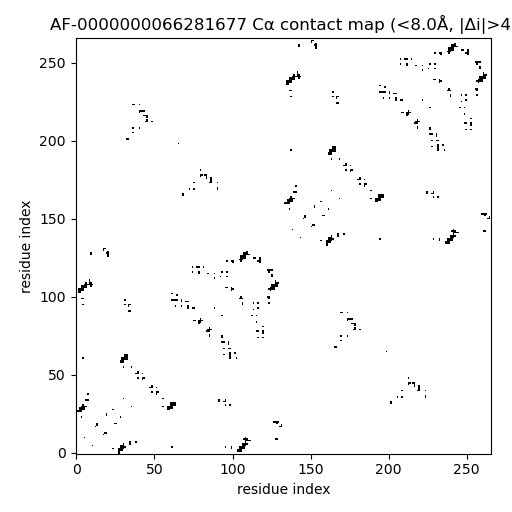GLU A N 1
ATOM 1023 C CA . GLU A 1 128 ? -2.621 21.578 3.686 1 94.62 128 GLU A CA 1
ATOM 1024 C C . GLU A 1 128 ? -1.551 22.672 3.643 1 94.62 128 GLU A C 1
ATOM 1026 O O . GLU A 1 128 ? -1.714 23.734 4.242 1 94.62 128 GLU A O 1
ATOM 1031 N N . LEU A 1 129 ? -0.465 22.281 2.967 1 93.12 129 LEU A N 1
ATOM 1032 C CA . LEU A 1 129 ? 0.575 23.266 2.707 1 93.12 129 LEU A CA 1
ATOM 1033 C C . LEU A 1 129 ? 0.151 24.219 1.597 1 9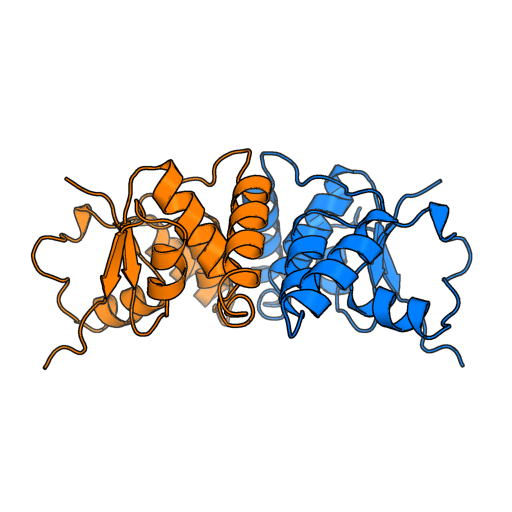3.12 129 LEU A C 1
ATOM 1035 O O . LEU A 1 129 ? -0.211 23.781 0.502 1 93.12 129 LEU A O 1
ATOM 1039 N N . SER A 1 130 ? -0.348 25.453 1.932 1 76.5 130 SER A N 1
ATOM 1040 C CA . SER A 1 130 ? -0.854 26.453 0.993 1 76.5 130 SER A CA 1
ATOM 1041 C C . SER A 1 130 ? 0.21 26.828 -0.027 1 76.5 130 SER A C 1
ATOM 1043 O O . SER A 1 130 ? 1.406 26.688 0.228 1 76.5 130 SER A O 1
ATOM 1045 N N . ARG A 1 131 ? -0.39 27.016 -1.434 1 65.06 131 ARG A N 1
ATOM 1046 C CA . ARG A 1 131 ? 0.441 27.562 -2.496 1 65.06 131 ARG A CA 1
ATOM 1047 C C . ARG A 1 131 ? 1.05 28.891 -2.074 1 65.06 131 ARG A C 1
ATOM 1049 O O . ARG A 1 131 ? 0.37 29.734 -1.479 1 65.06 131 ARG A O 1
ATOM 1056 N N . GLY A 1 132 ? 2.113 28.891 -1.236 1 54.38 132 GLY A N 1
ATOM 1057 C CA . GLY A 1 132 ? 2.588 30.25 -1.033 1 54.38 132 GLY A CA 1
ATOM 1058 C C . GLY A 1 132 ? 2.023 31.234 -2.041 1 54.38 132 GLY A C 1
ATOM 1059 O O . GLY A 1 132 ? 1.752 30.875 -3.188 1 54.38 132 GLY A O 1
ATOM 1060 N N . ARG A 1 133 ? 1.226 32.281 -1.572 1 40.56 133 ARG A N 1
ATOM 1061 C CA . ARG A 1 133 ? 0.994 33.469 -2.369 1 40.56 133 ARG A CA 1
ATOM 1062 C C . ARG A 1 133 ? 2.301 34 -2.936 1 40.56 133 ARG A C 1
ATOM 1064 O O . ARG A 1 133 ? 3.363 33.844 -2.332 1 40.56 133 ARG A O 1
ATOM 1071 N N . MET B 1 1 ? 0.512 -29.578 -1.187 1 79.19 1 MET B N 1
ATOM 1072 C CA . MET B 1 1 ? -0.117 -28.75 -2.207 1 79.19 1 MET B CA 1
ATOM 1073 C C . MET B 1 1 ? 0.206 -27.266 -1.984 1 79.19 1 MET B C 1
ATOM 1075 O O . MET B 1 1 ? 0.23 -26.797 -0.845 1 79.19 1 MET B O 1
ATOM 1079 N N . THR B 1 2 ? 0.799 -26.594 -2.988 1 91 2 THR B N 1
ATOM 1080 C CA . THR B 1 2 ? 1.275 -25.219 -2.889 1 91 2 THR B CA 1
ATOM 1081 C C . THR B 1 2 ? 0.11 -24.234 -2.957 1 91 2 THR B C 1
ATOM 1083 O O . THR B 1 2 ? -0.812 -24.422 -3.756 1 91 2 THR B O 1
ATOM 1086 N N . THR B 1 3 ? 0.006 -23.422 -1.993 1 97.75 3 THR B N 1
ATOM 1087 C CA . THR B 1 3 ? -0.953 -22.328 -2.047 1 97.75 3 THR B CA 1
ATOM 1088 C C . THR B 1 3 ? -0.468 -21.219 -2.988 1 97.75 3 THR B C 1
ATOM 1090 O O . THR B 1 3 ? 0.726 -20.922 -3.035 1 97.75 3 THR B O 1
ATOM 1093 N N . TRP B 1 4 ? -1.432 -20.641 -3.766 1 98.12 4 TRP B N 1
ATOM 1094 C CA . TRP B 1 4 ? -1.12 -19.578 -4.703 1 98.12 4 TRP B CA 1
ATOM 1095 C C . TRP B 1 4 ? -1.941 -18.328 -4.391 1 98.12 4 TRP B C 1
ATOM 1097 O O . TRP B 1 4 ? -3.172 -18.375 -4.348 1 98.12 4 TRP B O 1
ATOM 1107 N N . ILE B 1 5 ? -1.21 -17.203 -4.125 1 98.5 5 ILE B N 1
ATOM 1108 C CA . ILE B 1 5 ? -1.92 -15.93 -4.031 1 98.5 5 ILE B CA 1
ATOM 1109 C C . ILE B 1 5 ? -2.398 -15.5 -5.418 1 98.5 5 ILE B C 1
ATOM 1111 O O . ILE B 1 5 ? -1.604 -15.406 -6.355 1 98.5 5 ILE B O 1
ATOM 1115 N N . LEU B 1 6 ? -3.701 -15.312 -5.508 1 97.75 6 LEU B N 1
ATOM 1116 C CA . LEU B 1 6 ? -4.348 -14.914 -6.754 1 97.75 6 LEU B CA 1
ATOM 1117 C C . LEU B 1 6 ? -4.27 -13.406 -6.949 1 97.75 6 LEU B C 1
ATOM 1119 O O . LEU B 1 6 ? -4.93 -12.641 -6.234 1 97.75 6 LEU B O 1
ATOM 1123 N N . ASP B 1 7 ? -3.412 -13.023 -7.914 1 97.25 7 ASP B N 1
ATOM 1124 C CA . ASP B 1 7 ? -3.375 -11.617 -8.305 1 97.25 7 ASP B CA 1
ATOM 1125 C C . ASP B 1 7 ? -4.641 -11.227 -9.07 1 97.25 7 ASP B C 1
ATOM 1127 O O . ASP B 1 7 ? -5.156 -12.016 -9.867 1 97.25 7 ASP B O 1
ATOM 1131 N N . LYS B 1 8 ? -5.062 -10.023 -8.844 1 94.38 8 LYS B N 1
ATOM 1132 C CA . LYS B 1 8 ? -6.273 -9.547 -9.508 1 94.38 8 LYS B CA 1
ATOM 1133 C C . LYS B 1 8 ? -6.18 -9.742 -11.016 1 94.38 8 LYS B C 1
ATOM 1135 O O . LYS B 1 8 ? -7.184 -10.031 -11.672 1 94.38 8 LYS B O 1
ATOM 1140 N N . SER B 1 9 ? -4.977 -9.547 -11.609 1 94.12 9 SER B N 1
ATOM 1141 C CA . SER B 1 9 ? -4.762 -9.695 -13.039 1 94.12 9 SER B CA 1
ATOM 1142 C C . SER B 1 9 ? -5.164 -11.086 -13.523 1 94.12 9 SER B C 1
ATOM 1144 O O . SER B 1 9 ? -5.621 -11.242 -14.656 1 94.12 9 SER B O 1
ATOM 1146 N N . ALA B 1 10 ? -5.027 -12.094 -12.727 1 95.81 10 ALA B N 1
ATOM 1147 C CA . ALA B 1 10 ? -5.379 -13.461 -13.078 1 95.81 10 ALA B CA 1
ATOM 1148 C C . ALA B 1 10 ? -6.832 -13.766 -12.727 1 95.81 10 ALA B C 1
ATOM 1150 O O . ALA B 1 10 ? -7.492 -14.562 -13.398 1 95.81 10 ALA B O 1
ATOM 1151 N N . HIS B 1 11 ? -7.277 -13.195 -11.648 1 93.25 11 HIS B N 1
ATOM 1152 C CA . HIS B 1 11 ? -8.641 -13.445 -11.188 1 93.25 11 HIS B CA 1
ATOM 1153 C C . HIS B 1 11 ? -9.656 -13.078 -12.258 1 93.25 11 HIS B C 1
ATOM 1155 O O . HIS B 1 11 ? -10.586 -13.844 -12.523 1 93.25 11 HIS B O 1
ATOM 1161 N N . VAL B 1 12 ? -9.539 -11.891 -12.836 1 89.06 12 VAL B N 1
ATOM 1162 C CA . VAL B 1 12 ? -10.453 -11.383 -13.859 1 89.06 12 VAL B CA 1
ATOM 1163 C C . VAL B 1 12 ? -10.547 -12.383 -15.008 1 89.06 12 VAL B C 1
ATOM 1165 O O . VAL B 1 12 ? -11.625 -12.617 -15.555 1 89.06 12 VAL B O 1
ATOM 1168 N N . ARG B 1 13 ? -9.453 -13.016 -15.305 1 91.38 13 ARG B N 1
ATOM 1169 C CA . ARG B 1 13 ? -9.414 -13.984 -16.391 1 91.38 13 ARG B CA 1
ATOM 1170 C C . ARG B 1 13 ? -10.078 -15.297 -15.992 1 91.38 13 ARG B C 1
ATOM 1172 O O . ARG B 1 13 ? -10.781 -15.914 -16.797 1 91.38 13 ARG B O 1
ATOM 1179 N N . LEU B 1 14 ? -9.828 -15.703 -14.797 1 90.44 14 LEU B N 1
ATOM 1180 C CA . LEU B 1 14 ? -10.438 -16.938 -14.312 1 90.44 14 LEU B CA 1
ATOM 1181 C C . LEU B 1 14 ? -11.953 -16.828 -14.273 1 90.44 14 LEU B C 1
ATOM 1183 O O . LEU B 1 14 ? -12.656 -17.75 -14.695 1 90.44 14 LEU B O 1
ATOM 1187 N N . VAL B 1 15 ? -12.461 -15.711 -13.828 1 86.38 15 VAL B N 1
ATOM 1188 C CA . VAL B 1 15 ? -13.898 -15.477 -13.766 1 86.38 15 VAL B CA 1
ATOM 1189 C C . VAL B 1 15 ? -14.477 -15.422 -15.18 1 86.38 15 VAL B C 1
ATOM 1191 O O . VAL B 1 15 ? -15.625 -15.812 -15.406 1 86.38 15 VAL B O 1
ATOM 1194 N N . ALA B 1 16 ? -13.672 -15 -16.109 1 89.69 16 ALA B N 1
ATOM 1195 C CA . ALA B 1 16 ? -14.094 -14.914 -17.516 1 89.69 16 ALA B CA 1
ATOM 1196 C C . ALA B 1 16 ? -13.992 -16.281 -18.203 1 89.69 16 ALA B C 1
ATOM 1198 O O . ALA B 1 16 ? -14.273 -16.391 -19.391 1 89.69 16 ALA B O 1
ATOM 1199 N N . GLY B 1 17 ? -13.492 -17.266 -17.484 1 87.81 17 GLY B N 1
ATOM 1200 C CA . GLY B 1 17 ? -13.562 -18.609 -18.031 1 87.81 17 GLY B CA 1
ATOM 1201 C C . GLY B 1 17 ? -12.195 -19.188 -18.375 1 87.81 17 GLY B C 1
ATOM 1202 O O . GLY B 1 17 ? -12.102 -20.266 -18.969 1 87.81 17 GLY B O 1
ATOM 1203 N N . ALA B 1 18 ? -11.188 -18.438 -18.031 1 90.06 18 ALA B N 1
ATOM 1204 C CA . ALA B 1 18 ? -9.859 -18.984 -18.297 1 90.06 18 ALA B CA 1
ATOM 1205 C C . ALA B 1 18 ? -9.586 -20.203 -17.422 1 90.06 18 ALA B C 1
ATOM 1207 O O . ALA B 1 18 ? -10.109 -20.312 -16.312 1 90.06 18 ALA B O 1
ATOM 1208 N N . THR B 1 19 ? -8.789 -21.125 -17.984 1 88.19 19 THR B N 1
ATOM 1209 C CA . THR B 1 19 ? -8.414 -22.344 -17.266 1 88.19 19 THR B CA 1
ATOM 1210 C C . THR B 1 19 ? -7.16 -22.109 -16.422 1 88.19 19 THR B C 1
ATOM 1212 O O . THR B 1 19 ? -6.18 -21.547 -16.906 1 88.19 19 THR B O 1
ATOM 1215 N N . PRO B 1 20 ? -7.254 -22.516 -15.148 1 88.88 20 PRO B N 1
ATOM 1216 C CA . PRO B 1 20 ? -6.023 -22.422 -14.352 1 88.88 20 PRO B CA 1
ATOM 1217 C C . PRO B 1 20 ? -4.879 -23.234 -14.961 1 88.88 20 PRO B C 1
ATOM 1219 O O . PRO B 1 20 ? -5.121 -24.203 -15.68 1 88.88 20 PRO B O 1
ATOM 1222 N N . PRO B 1 21 ? -3.668 -22.766 -14.727 1 91.81 21 PRO B N 1
ATOM 1223 C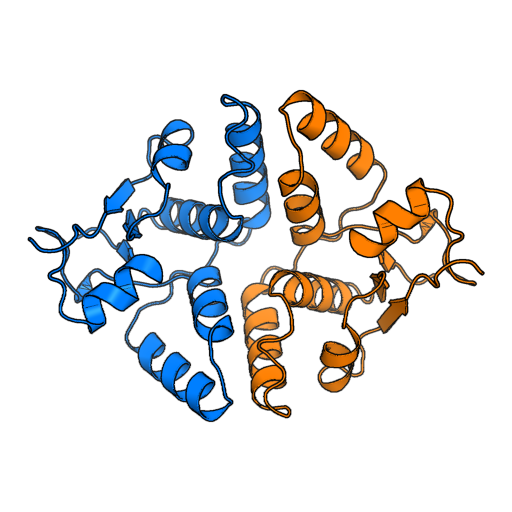 CA . PRO B 1 21 ? -2.525 -23.578 -15.164 1 91.81 21 PRO B CA 1
ATOM 1224 C C . PRO B 1 21 ? -2.549 -24.984 -14.594 1 91.81 21 PRO B C 1
ATOM 1226 O O . PRO B 1 21 ? -3.176 -25.234 -13.555 1 91.81 21 PRO B O 1
ATOM 1229 N N . ALA B 1 22 ? -1.824 -25.875 -15.336 1 88.56 22 ALA B N 1
ATOM 1230 C CA . ALA B 1 22 ? -1.741 -27.266 -14.875 1 88.56 22 ALA B CA 1
ATOM 1231 C C . ALA B 1 22 ? -1.158 -27.328 -13.469 1 88.56 22 ALA B C 1
ATOM 1233 O O . ALA B 1 22 ? -0.168 -26.656 -13.164 1 88.56 22 ALA B O 1
ATOM 1234 N N . GLY B 1 23 ? -1.799 -28.062 -12.539 1 89.94 23 GLY B N 1
ATOM 1235 C CA . GLY B 1 23 ? -1.273 -28.281 -11.203 1 89.94 23 GLY B CA 1
ATOM 1236 C C . GLY B 1 23 ? -1.829 -27.297 -10.188 1 89.94 23 GLY B C 1
ATOM 1237 O O . GLY B 1 23 ? -1.554 -27.422 -8.984 1 89.94 23 GLY B O 1
ATOM 1238 N N . ILE B 1 24 ? -2.516 -26.266 -10.641 1 93 24 ILE B N 1
ATOM 1239 C CA . ILE B 1 24 ? -3.141 -25.328 -9.727 1 93 24 ILE B CA 1
ATOM 1240 C C . ILE B 1 24 ? -4.656 -25.5 -9.75 1 93 24 ILE B C 1
ATOM 1242 O O . ILE B 1 24 ? -5.301 -25.25 -10.773 1 93 24 ILE B O 1
ATOM 1246 N N . ASP B 1 25 ? -5.195 -25.953 -8.672 1 91.69 25 ASP B N 1
ATOM 1247 C CA . ASP B 1 25 ? -6.645 -26.078 -8.516 1 91.69 25 ASP B CA 1
ATOM 1248 C C . ASP B 1 25 ? -7.227 -24.828 -7.863 1 91.69 25 ASP B C 1
ATOM 1250 O O . ASP B 1 25 ? -6.516 -24.078 -7.184 1 91.69 25 ASP B O 1
ATOM 1254 N N . LEU B 1 26 ? -8.5 -24.625 -8.031 1 89 26 LEU B N 1
ATOM 1255 C CA . LEU B 1 26 ? -9.18 -23.484 -7.453 1 89 26 LEU B CA 1
ATOM 1256 C C . LEU B 1 26 ? -9.062 -23.484 -5.93 1 89 26 LEU B C 1
ATOM 1258 O O . LEU B 1 26 ? -9.016 -22.422 -5.305 1 89 26 LEU B O 1
ATOM 1262 N N . THR B 1 27 ? -8.922 -24.672 -5.348 1 92 27 THR B N 1
ATOM 1263 C CA . THR B 1 27 ? -8.836 -24.812 -3.898 1 92 27 THR B CA 1
ATOM 1264 C C . THR B 1 27 ? -7.461 -24.391 -3.395 1 92 27 THR B C 1
ATOM 1266 O O . THR B 1 27 ? -7.266 -24.188 -2.193 1 92 27 THR B O 1
ATOM 1269 N N . ASP B 1 28 ? -6.535 -24.266 -4.32 1 96 28 ASP B N 1
ATOM 1270 C CA . ASP B 1 28 ? -5.18 -23.844 -3.973 1 96 28 ASP B CA 1
ATOM 1271 C C . ASP B 1 28 ? -5.062 -22.328 -3.938 1 96 28 ASP B C 1
ATOM 1273 O O . ASP B 1 28 ? -4.031 -21.781 -3.531 1 96 28 ASP B O 1
ATOM 1277 N N . LEU B 1 29 ? -6.094 -21.656 -4.344 1 97.12 29 LEU B N 1
ATOM 1278 C CA . LEU B 1 29 ? -6.02 -20.203 -4.523 1 97.12 29 LEU B CA 1
ATOM 1279 C C . LEU B 1 29 ? -6.371 -19.484 -3.23 1 97.12 29 LEU B C 1
ATOM 1281 O O . LEU B 1 29 ? -7.281 -19.891 -2.51 1 97.12 29 LEU B O 1
ATOM 1285 N N . ALA B 1 30 ? -5.621 -18.469 -2.938 1 98.44 30 ALA B N 1
ATOM 1286 C CA . ALA B 1 30 ? -5.82 -17.547 -1.818 1 98.44 30 ALA B CA 1
ATOM 1287 C C . ALA B 1 30 ? -5.621 -16.109 -2.256 1 98.44 30 ALA B C 1
ATOM 1289 O O . ALA B 1 30 ? -5.191 -15.844 -3.383 1 98.44 30 ALA B O 1
ATOM 1290 N N . ILE B 1 31 ? -6.027 -15.203 -1.468 1 98.38 31 ILE B N 1
ATOM 1291 C CA . ILE B 1 31 ? -5.676 -13.797 -1.644 1 98.38 31 ILE B CA 1
ATOM 1292 C C . ILE B 1 31 ? -4.875 -13.312 -0.438 1 98.38 31 ILE B C 1
ATOM 1294 O O . ILE B 1 31 ? -4.629 -14.078 0.5 1 98.38 31 ILE B O 1
ATOM 1298 N N . CYS B 1 32 ? -4.375 -12.109 -0.476 1 98.75 32 CYS B N 1
ATOM 1299 C CA . CYS B 1 32 ? -3.668 -11.539 0.667 1 98.75 32 CYS B CA 1
ATOM 1300 C C . CYS B 1 32 ? -4.215 -10.164 1.014 1 98.75 32 CYS B C 1
ATOM 1302 O O . CYS B 1 32 ? -5.086 -9.641 0.315 1 98.75 32 CYS B O 1
ATOM 1304 N N . ASP B 1 33 ? -3.736 -9.586 2.088 1 98.56 33 ASP B N 1
ATOM 1305 C CA . ASP B 1 33 ? -4.285 -8.344 2.619 1 98.56 33 ASP B CA 1
ATOM 1306 C C . ASP B 1 33 ? -4.238 -7.234 1.571 1 98.56 33 ASP B C 1
ATOM 1308 O O . ASP B 1 33 ? -5.27 -6.637 1.246 1 98.56 33 ASP B O 1
ATOM 1312 N N . ILE B 1 34 ? -3.086 -7.004 1.02 1 98.56 34 ILE B N 1
ATOM 1313 C CA . ILE B 1 34 ? -2.932 -5.898 0.079 1 98.56 34 ILE B CA 1
ATOM 1314 C C . ILE B 1 34 ? -3.732 -6.188 -1.189 1 98.56 34 ILE B C 1
ATOM 1316 O O . ILE B 1 34 ? -4.301 -5.273 -1.791 1 98.56 34 ILE B O 1
ATOM 1320 N N . GLY B 1 35 ? -3.768 -7.473 -1.648 1 97.69 35 GLY B N 1
ATOM 1321 C CA . GLY B 1 35 ? -4.566 -7.844 -2.805 1 97.69 35 GLY B CA 1
ATOM 1322 C C . GLY B 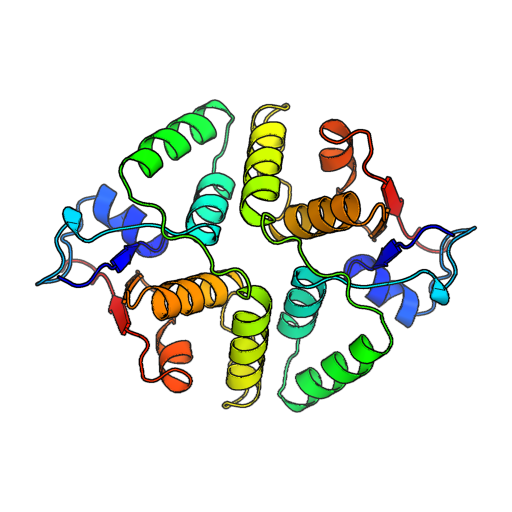1 35 ? -6.051 -7.574 -2.617 1 97.69 35 GLY B C 1
ATOM 1323 O O . GLY B 1 35 ? -6.719 -7.098 -3.533 1 97.69 35 GLY B O 1
ATOM 1324 N N . GLU B 1 36 ? -6.523 -7.891 -1.453 1 97.31 36 GLU B N 1
ATOM 1325 C CA . GLU B 1 36 ? -7.918 -7.609 -1.136 1 97.31 36 GLU B CA 1
ATOM 1326 C C . GLU B 1 36 ? -8.219 -6.117 -1.216 1 97.31 36 GLU B C 1
ATOM 1328 O O . GLU B 1 36 ? -9.211 -5.707 -1.817 1 97.31 36 GLU B O 1
ATOM 1333 N N . LEU B 1 37 ? -7.367 -5.316 -0.595 1 96.75 37 LEU B N 1
ATOM 1334 C CA . LEU B 1 37 ? -7.555 -3.869 -0.579 1 96.75 37 LEU B CA 1
ATOM 1335 C C . LEU B 1 37 ? -7.562 -3.305 -1.995 1 96.75 37 LEU B C 1
ATOM 1337 O O . LEU B 1 37 ? -8.391 -2.451 -2.326 1 96.75 37 LEU B O 1
ATOM 1341 N N . GLU B 1 38 ? -6.652 -3.797 -2.838 1 95.44 38 GLU B N 1
ATOM 1342 C CA . GLU B 1 38 ? -6.57 -3.344 -4.223 1 95.44 38 GLU B CA 1
ATOM 1343 C C . GLU B 1 38 ? -7.82 -3.738 -5.008 1 95.44 38 GLU B C 1
ATOM 1345 O O . GLU B 1 38 ? -8.32 -2.959 -5.82 1 95.44 38 GLU B O 1
ATOM 1350 N N . TRP B 1 39 ? -8.266 -4.91 -4.789 1 94.38 39 TRP B N 1
ATOM 1351 C CA . TRP B 1 39 ? -9.484 -5.391 -5.438 1 94.38 39 TRP B CA 1
ATOM 1352 C C . TRP B 1 39 ? -10.672 -4.5 -5.094 1 94.38 39 TRP B C 1
ATOM 1354 O O . TRP B 1 39 ? -11.398 -4.043 -5.98 1 94.38 39 TRP B O 1
ATOM 1364 N N . LEU B 1 40 ? -10.812 -4.191 -3.887 1 94.56 40 LEU B N 1
ATOM 1365 C CA . LEU B 1 40 ? -11.953 -3.43 -3.396 1 94.56 40 LEU B CA 1
ATOM 1366 C C . LEU B 1 40 ? -11.844 -1.961 -3.791 1 94.56 40 LEU B C 1
ATOM 1368 O O . LEU B 1 40 ? -12.852 -1.278 -3.961 1 94.56 40 LEU B O 1
ATOM 1372 N N . TYR B 1 41 ? -10.609 -1.481 -3.961 1 93.56 41 TYR B N 1
ATOM 1373 C CA . TYR B 1 41 ? -10.391 -0.127 -4.457 1 93.56 41 TYR B CA 1
ATOM 1374 C C . TYR B 1 41 ? -11 0.056 -5.84 1 93.56 41 TYR B C 1
ATOM 1376 O O . TYR B 1 41 ? -11.414 1.159 -6.199 1 93.56 41 TYR B O 1
ATOM 1384 N N . SER B 1 42 ? -11.094 -0.976 -6.641 1 89.69 42 SER B N 1
ATOM 1385 C CA . SER B 1 42 ? -11.578 -0.911 -8.016 1 89.69 42 SER B CA 1
ATOM 1386 C C . SER B 1 42 ? -13.102 -0.892 -8.062 1 89.69 42 SER B C 1
ATOM 1388 O O . SER B 1 42 ? -13.688 -0.705 -9.133 1 89.69 42 SER B O 1
ATOM 1390 N N . ALA B 1 43 ? -13.727 -1.024 -6.934 1 89.5 43 ALA B N 1
ATOM 1391 C CA . ALA B 1 43 ? -15.188 -0.974 -6.902 1 89.5 43 ALA B CA 1
ATOM 1392 C C . ALA B 1 43 ? -15.695 0.392 -7.355 1 89.5 43 ALA B C 1
ATOM 1394 O O . ALA B 1 43 ? -15 1.398 -7.223 1 89.5 43 ALA B O 1
ATOM 1395 N N . ARG B 1 44 ? -16.984 0.403 -7.895 1 85.81 44 ARG B N 1
ATOM 1396 C CA . ARG B 1 44 ? -17.484 1.617 -8.531 1 85.81 44 ARG B CA 1
ATOM 1397 C C . ARG B 1 44 ? -18.703 2.162 -7.797 1 85.81 44 ARG B C 1
ATOM 1399 O O . ARG B 1 44 ? -19.266 3.195 -8.18 1 85.81 44 ARG B O 1
ATOM 1406 N N . SER B 1 45 ? -19.172 1.454 -6.875 1 86.75 45 SER B N 1
ATOM 1407 C CA . SER B 1 45 ? -20.297 1.829 -6.012 1 86.75 45 SER B CA 1
ATOM 1408 C C . SER B 1 45 ? -20.266 1.043 -4.707 1 86.75 45 SER B C 1
ATOM 1410 O O . SER B 1 45 ? -19.516 0.078 -4.566 1 86.75 45 SER B O 1
ATOM 1412 N N . ALA B 1 46 ? -21.047 1.564 -3.787 1 87.06 46 ALA B N 1
ATOM 1413 C CA . ALA B 1 46 ? -21.156 0.836 -2.525 1 87.06 46 ALA B CA 1
ATOM 1414 C C . ALA B 1 46 ? -21.656 -0.585 -2.756 1 87.06 46 ALA B C 1
ATOM 1416 O O . ALA B 1 46 ? -21.172 -1.532 -2.131 1 87.06 46 ALA B O 1
ATOM 1417 N N . THR B 1 47 ? -22.641 -0.696 -3.65 1 90.31 47 THR B N 1
ATOM 1418 C CA . THR B 1 47 ? -23.172 -2.01 -3.982 1 90.31 47 THR B CA 1
ATOM 1419 C C . THR B 1 47 ? -22.109 -2.879 -4.648 1 90.31 47 THR B C 1
ATOM 1421 O O . THR B 1 47 ? -21.984 -4.062 -4.328 1 90.31 47 THR B O 1
ATOM 1424 N N . ASP B 1 48 ? -21.391 -2.238 -5.539 1 91.19 48 ASP B N 1
ATOM 1425 C CA . ASP B 1 48 ? -20.312 -2.953 -6.199 1 91.19 48 ASP B CA 1
ATOM 1426 C C . ASP B 1 48 ? -19.234 -3.375 -5.191 1 91.19 48 ASP B C 1
ATOM 1428 O O . ASP B 1 48 ? -18.719 -4.488 -5.258 1 91.19 48 ASP B O 1
ATOM 1432 N N . TYR B 1 49 ? -18.906 -2.514 -4.25 1 92.75 49 TYR B N 1
ATOM 1433 C CA . TYR B 1 49 ? -17.969 -2.814 -3.18 1 92.75 49 TYR B CA 1
ATOM 1434 C C . TYR B 1 49 ? -18.406 -4.047 -2.396 1 92.75 49 TYR B C 1
ATOM 1436 O O . TYR B 1 49 ? -17.625 -4.984 -2.219 1 92.75 49 TYR B O 1
ATOM 1444 N N . ASP B 1 50 ? -19.641 -4.094 -1.998 1 93.19 50 ASP B N 1
ATOM 1445 C CA . ASP B 1 50 ? -20.172 -5.203 -1.212 1 93.19 50 ASP B CA 1
ATOM 1446 C C . ASP B 1 50 ? -20.172 -6.5 -2.018 1 93.19 50 ASP B C 1
ATOM 1448 O O . ASP B 1 50 ? -19.875 -7.57 -1.479 1 93.19 50 ASP B O 1
ATOM 1452 N N . SER B 1 51 ? -20.516 -6.375 -3.258 1 93.38 51 SER B N 1
ATOM 1453 C CA . SER B 1 51 ? -20.516 -7.547 -4.129 1 93.38 51 SER B CA 1
ATOM 1454 C C . SER B 1 51 ? -19.125 -8.125 -4.281 1 93.38 51 SER B C 1
ATOM 1456 O O . SER B 1 51 ? -18.938 -9.344 -4.176 1 93.38 51 SER B O 1
ATOM 1458 N N . GLN B 1 52 ? -18.156 -7.238 -4.5 1 92.75 52 GLN B N 1
ATOM 1459 C CA . GLN B 1 52 ? -16.781 -7.684 -4.633 1 92.75 52 GLN B CA 1
ATOM 1460 C C . GLN B 1 52 ? -16.266 -8.273 -3.32 1 92.75 52 GLN B C 1
ATOM 1462 O O . GLN B 1 52 ? -15.586 -9.305 -3.318 1 92.75 52 GLN B O 1
ATOM 1467 N N . GLN B 1 53 ? -16.562 -7.609 -2.271 1 93.75 53 GLN B N 1
ATOM 1468 C CA . GLN B 1 53 ? -16.141 -8.109 -0.965 1 93.75 53 GLN B CA 1
ATOM 1469 C C . GLN B 1 53 ? -16.703 -9.508 -0.71 1 93.75 53 GLN B C 1
ATOM 1471 O O . GLN B 1 53 ? -16 -10.383 -0.205 1 93.75 53 GLN B O 1
ATOM 1476 N N . THR B 1 54 ? -17.938 -9.742 -1.067 1 94.56 54 THR B N 1
ATOM 1477 C CA . THR B 1 54 ? -18.578 -11.047 -0.917 1 94.56 54 THR B CA 1
ATOM 1478 C C . THR B 1 54 ? -17.875 -12.094 -1.771 1 94.56 54 THR B C 1
ATOM 1480 O O . THR B 1 54 ? -17.625 -13.211 -1.311 1 94.56 54 THR B O 1
ATOM 1483 N N . SER B 1 55 ? -17.547 -11.734 -2.992 1 92.06 55 SER B N 1
ATOM 1484 C CA . SER B 1 55 ? -16.844 -12.648 -3.891 1 92.06 55 SER B CA 1
ATOM 1485 C C . SER B 1 55 ? -15.484 -13.047 -3.322 1 92.06 55 SER B C 1
ATOM 1487 O O . SER B 1 55 ? -15.055 -14.195 -3.465 1 92.06 55 SER B O 1
ATOM 1489 N N . LEU B 1 56 ? -14.844 -12.164 -2.635 1 94.5 56 LEU B N 1
ATOM 1490 C CA . LEU B 1 56 ? -13.508 -12.406 -2.105 1 94.5 56 LEU B CA 1
ATOM 1491 C C . LEU B 1 56 ? -13.562 -13.328 -0.896 1 94.5 56 LEU B C 1
ATOM 1493 O O . LEU B 1 56 ? -12.547 -13.938 -0.531 1 94.5 56 LEU B O 1
ATOM 1497 N N . ARG B 1 57 ? -14.703 -13.461 -0.271 1 93.81 57 ARG B N 1
ATOM 1498 C CA . ARG B 1 57 ? -14.859 -14.32 0.896 1 93.81 57 ARG B CA 1
ATOM 1499 C C . ARG B 1 57 ? -14.664 -15.789 0.523 1 93.81 57 ARG B C 1
ATOM 1501 O O . ARG B 1 57 ? -14.477 -16.641 1.396 1 93.81 57 ARG B O 1
ATOM 1508 N N . ALA B 1 58 ? -14.734 -16.078 -0.767 1 92.94 58 ALA B N 1
ATOM 1509 C CA . ALA B 1 58 ? -14.531 -17.438 -1.245 1 92.94 58 ALA B CA 1
ATOM 1510 C C . ALA B 1 58 ? -13.07 -17.859 -1.092 1 92.94 58 ALA B C 1
ATOM 1512 O O . ALA B 1 58 ? -12.75 -19.047 -1.163 1 92.94 58 ALA B O 1
ATOM 1513 N N . TYR B 1 59 ? -12.234 -16.922 -0.844 1 96.56 59 TYR B N 1
ATOM 1514 C CA . TYR B 1 59 ? -10.805 -17.203 -0.773 1 96.56 59 TYR B CA 1
ATOM 1515 C C . TYR B 1 59 ? -10.289 -17.078 0.658 1 96.56 59 TYR B C 1
ATOM 1517 O O . TYR B 1 59 ? -10.758 -16.219 1.418 1 96.56 59 TYR B O 1
ATOM 1525 N N . GLN B 1 60 ? -9.359 -17.953 0.954 1 97.31 60 GLN B N 1
ATOM 1526 C CA . GLN B 1 60 ? -8.57 -17.703 2.154 1 97.31 60 GLN B CA 1
ATOM 1527 C C . GLN B 1 60 ? -7.707 -16.453 1.999 1 97.31 60 GLN B C 1
ATOM 1529 O O . GLN B 1 60 ? -7.172 -16.203 0.92 1 97.31 60 GLN B O 1
ATOM 1534 N N . ILE B 1 61 ? -7.586 -15.695 3.111 1 98.25 61 ILE B N 1
ATOM 1535 C CA . ILE B 1 61 ? -6.715 -14.531 3.086 1 98.25 61 ILE B CA 1
ATOM 1536 C C . ILE B 1 61 ? -5.402 -14.844 3.803 1 98.25 61 ILE B C 1
ATOM 1538 O O . ILE B 1 61 ? -5.402 -15.164 4.992 1 98.25 61 ILE B O 1
ATOM 1542 N N . LEU B 1 62 ? -4.336 -14.844 3.117 1 98.69 62 LEU B N 1
ATOM 1543 C CA . LEU B 1 62 ? -3.018 -14.922 3.736 1 98.69 62 LEU B CA 1
ATOM 1544 C C . LEU B 1 62 ? -2.604 -13.562 4.301 1 98.69 62 LEU B C 1
ATOM 1546 O O . LEU B 1 62 ? -2.439 -12.602 3.553 1 98.69 62 LEU B O 1
ATOM 1550 N N . ARG B 1 63 ? -2.385 -13.547 5.613 1 98.75 63 ARG B N 1
ATOM 1551 C CA . ARG B 1 63 ? -2.115 -12.289 6.301 1 98.75 63 ARG B CA 1
ATOM 1552 C C . ARG B 1 63 ? -0.68 -11.828 6.07 1 98.75 63 ARG B C 1
ATOM 1554 O O . ARG B 1 63 ? 0.24 -12.648 6.039 1 98.75 63 ARG B O 1
ATOM 1561 N N . ALA B 1 64 ? -0.555 -10.523 5.906 1 98.75 64 ALA B N 1
ATOM 1562 C CA . ALA B 1 64 ? 0.792 -9.961 5.887 1 98.75 64 ALA B CA 1
ATOM 1563 C C . ALA B 1 64 ? 1.514 -10.219 7.207 1 98.75 64 ALA B C 1
ATOM 1565 O O . ALA B 1 64 ? 0.917 -10.109 8.281 1 98.75 64 ALA B O 1
ATOM 1566 N N . PRO B 1 65 ? 2.77 -10.578 7.137 1 98.56 65 PRO B N 1
ATOM 1567 C CA . PRO B 1 65 ? 3.518 -10.703 8.391 1 98.56 65 PRO B CA 1
ATOM 1568 C C . PRO B 1 65 ? 3.73 -9.367 9.094 1 98.56 65 PRO B C 1
ATOM 1570 O O . PRO B 1 65 ? 3.658 -8.312 8.453 1 98.56 65 PRO B O 1
ATOM 1573 N N . SER B 1 66 ? 4.039 -9.414 10.422 1 97.44 66 SER B N 1
ATOM 1574 C CA . SER B 1 66 ? 4.141 -8.203 11.219 1 97.44 66 SER B CA 1
ATOM 1575 C C . SER B 1 66 ? 5.293 -7.32 10.75 1 97.44 66 SER B C 1
ATOM 1577 O O . SER B 1 66 ? 5.297 -6.113 11 1 97.44 66 SER B O 1
ATOM 1579 N N . ASP B 1 67 ? 6.262 -7.953 10.078 1 98.31 67 ASP B N 1
ATOM 1580 C CA . ASP B 1 67 ? 7.418 -7.184 9.617 1 98.31 67 ASP B CA 1
ATOM 1581 C C . ASP B 1 67 ? 7.324 -6.895 8.125 1 98.31 67 ASP B C 1
ATOM 1583 O O . ASP B 1 67 ? 8.344 -6.746 7.449 1 98.31 67 ASP B O 1
ATOM 1587 N N . ILE B 1 68 ? 6.094 -6.824 7.551 1 98.81 68 ILE B N 1
ATOM 1588 C CA . ILE B 1 68 ? 5.871 -6.738 6.113 1 98.81 68 ILE B CA 1
ATOM 1589 C C . ILE B 1 68 ? 6.531 -5.477 5.562 1 98.81 68 ILE B C 1
ATOM 1591 O O . ILE B 1 68 ? 7.133 -5.5 4.484 1 98.81 68 ILE B O 1
ATOM 1595 N N . PHE B 1 69 ? 6.496 -4.34 6.207 1 98.75 69 PHE B N 1
ATOM 1596 C CA . PHE B 1 69 ? 7.07 -3.104 5.688 1 98.75 69 PHE B CA 1
ATOM 1597 C C . PHE B 1 69 ? 8.586 -3.201 5.617 1 98.75 69 PHE B C 1
ATOM 1599 O O . PHE B 1 69 ? 9.203 -2.688 4.684 1 98.75 69 PHE B O 1
ATOM 1606 N N . ASP B 1 70 ? 9.188 -3.877 6.613 1 98.44 70 ASP B N 1
ATOM 1607 C CA . ASP B 1 70 ? 10.633 -4.102 6.562 1 98.44 70 ASP B CA 1
ATOM 1608 C C . ASP B 1 70 ? 11.008 -5 5.387 1 98.44 70 ASP B C 1
ATOM 1610 O O . ASP B 1 70 ? 11.977 -4.727 4.676 1 98.44 70 ASP B O 1
ATOM 1614 N N . ARG B 1 71 ? 10.266 -6.066 5.223 1 98.44 71 ARG B N 1
ATOM 1615 C CA . ARG B 1 71 ? 10.508 -6.984 4.113 1 98.44 71 ARG B CA 1
ATOM 1616 C C . ARG B 1 71 ? 10.406 -6.262 2.773 1 98.44 71 ARG B C 1
ATOM 1618 O O . ARG B 1 71 ? 11.281 -6.41 1.914 1 98.44 71 ARG B O 1
ATOM 1625 N N . VAL B 1 72 ? 9.359 -5.445 2.6 1 98.19 72 VAL B N 1
ATOM 1626 C CA . VAL B 1 72 ? 9.117 -4.75 1.342 1 98.19 72 VAL B CA 1
ATOM 1627 C C . VAL B 1 72 ? 10.195 -3.691 1.115 1 98.19 72 VAL B C 1
ATOM 1629 O O . VAL B 1 72 ? 10.656 -3.498 -0.013 1 98.19 72 VAL B O 1
ATOM 1632 N N . ARG B 1 73 ? 10.578 -3.006 2.188 1 96.69 73 ARG B N 1
ATOM 1633 C CA . ARG B 1 73 ? 11.664 -2.039 2.088 1 96.69 73 ARG B CA 1
ATOM 1634 C C . ARG B 1 73 ? 12.938 -2.701 1.563 1 96.69 73 ARG B C 1
ATOM 1636 O O . ARG B 1 73 ? 13.602 -2.162 0.674 1 96.69 73 ARG B O 1
ATOM 1643 N N . HIS B 1 74 ? 13.266 -3.875 2.082 1 96.75 74 HIS B N 1
ATOM 1644 C CA . HIS B 1 74 ? 14.445 -4.602 1.646 1 96.75 74 HIS B CA 1
ATOM 1645 C C . HIS B 1 74 ? 14.32 -5.051 0.195 1 96.75 74 HIS B C 1
ATOM 1647 O O . HIS B 1 74 ? 15.273 -4.945 -0.581 1 96.75 74 HIS B O 1
ATOM 1653 N N . LEU B 1 75 ? 13.172 -5.539 -0.14 1 96.25 75 LEU B N 1
ATOM 1654 C CA . LEU B 1 75 ? 12.93 -5.965 -1.513 1 96.25 75 LEU B CA 1
ATOM 1655 C C . LEU B 1 75 ? 13.062 -4.793 -2.479 1 96.25 75 LEU B C 1
ATOM 1657 O O . LEU B 1 75 ? 13.688 -4.918 -3.531 1 96.25 75 LEU B O 1
ATOM 1661 N N . GLN B 1 76 ? 12.43 -3.66 -2.178 1 95.19 76 GLN B N 1
ATOM 1662 C CA . GLN B 1 76 ? 12.523 -2.459 -3 1 95.19 76 GLN B CA 1
ATOM 1663 C C . GLN B 1 76 ? 13.977 -2.045 -3.205 1 95.19 76 GLN B C 1
ATOM 1665 O O . GLN B 1 76 ? 14.383 -1.729 -4.324 1 95.19 76 GLN B O 1
ATOM 1670 N N . ARG B 1 77 ? 14.758 -2.082 -2.115 1 93.38 77 ARG B N 1
ATOM 1671 C CA . ARG B 1 77 ? 16.172 -1.726 -2.188 1 93.38 77 ARG B CA 1
ATOM 1672 C C . ARG B 1 77 ? 16.938 -2.691 -3.088 1 93.38 77 ARG B C 1
ATOM 1674 O O . ARG B 1 77 ? 17.75 -2.271 -3.908 1 93.38 77 ARG B O 1
ATOM 1681 N N . ASP B 1 78 ? 16.688 -3.949 -2.908 1 93.81 78 ASP B N 1
ATOM 1682 C CA . ASP B 1 78 ? 17.359 -4.961 -3.721 1 93.81 78 ASP B CA 1
ATOM 1683 C C . ASP B 1 78 ? 17.047 -4.762 -5.203 1 93.81 78 ASP B C 1
ATOM 1685 O O . ASP B 1 78 ? 17.938 -4.883 -6.047 1 93.81 78 ASP B O 1
ATOM 1689 N N . LEU B 1 79 ? 15.852 -4.43 -5.527 1 93.12 79 LEU B N 1
ATOM 1690 C CA . LEU B 1 79 ? 15.453 -4.191 -6.91 1 93.12 79 LEU B CA 1
ATOM 1691 C C . LEU B 1 79 ? 16.125 -2.93 -7.457 1 93.12 79 LEU B C 1
ATOM 1693 O O . LEU B 1 79 ? 16.547 -2.896 -8.617 1 93.12 79 LEU B O 1
ATOM 1697 N N . ALA B 1 80 ? 16.141 -1.891 -6.629 1 89.62 80 ALA B N 1
ATOM 1698 C CA . ALA B 1 80 ? 16.75 -0.629 -7.035 1 89.62 80 ALA B CA 1
ATOM 1699 C C . ALA B 1 80 ? 18.219 -0.83 -7.422 1 89.62 80 ALA B C 1
ATOM 1701 O O . ALA B 1 80 ? 18.719 -0.196 -8.359 1 89.62 80 ALA B O 1
ATOM 1702 N N . HIS B 1 81 ? 18.844 -1.707 -6.777 1 88.75 81 HIS B N 1
ATOM 1703 C CA . HIS B 1 81 ? 20.281 -1.887 -6.977 1 88.75 81 HIS B CA 1
ATOM 1704 C C . HIS B 1 81 ? 20.562 -2.986 -7.996 1 88.75 81 HIS B C 1
ATOM 1706 O O . HIS B 1 81 ? 21.719 -3.223 -8.359 1 88.75 81 HIS B O 1
ATOM 1712 N N . HIS B 1 82 ? 19.406 -3.59 -8.352 1 85.69 82 HIS B N 1
ATOM 1713 C CA . HIS B 1 82 ? 19.547 -4.578 -9.414 1 85.69 82 HIS B CA 1
ATOM 1714 C C . HIS B 1 82 ? 19.125 -4 -10.766 1 85.69 82 HIS B C 1
ATOM 1716 O O . HIS B 1 82 ? 17.969 -4.102 -11.148 1 85.69 82 HIS B O 1
ATOM 1722 N N . ARG B 1 83 ? 19.906 -3.303 -11.453 1 70.44 83 ARG B N 1
ATOM 1723 C CA . ARG B 1 83 ? 19.766 -2.781 -12.805 1 70.44 83 ARG B CA 1
ATOM 1724 C C . ARG B 1 83 ? 18.688 -1.705 -12.867 1 70.44 83 ARG B C 1
ATOM 1726 O O . ARG B 1 83 ? 18.062 -1.493 -13.914 1 70.44 83 ARG B O 1
ATOM 1733 N N . GLY B 1 84 ? 18.438 -1.059 -11.812 1 63.25 84 GLY B N 1
ATOM 1734 C CA . GLY B 1 84 ? 17.547 0.087 -11.789 1 63.25 84 GLY B CA 1
ATOM 1735 C C . GLY B 1 84 ? 16.094 -0.284 -12.031 1 63.25 84 GLY B C 1
ATOM 1736 O O . GLY B 1 84 ? 15.312 0.531 -12.523 1 63.25 84 GLY B O 1
ATOM 1737 N N . MET B 1 85 ? 15.703 -1.486 -11.805 1 63.59 85 MET B N 1
ATOM 1738 C CA . MET B 1 85 ? 14.414 -2.014 -12.242 1 63.59 85 MET B CA 1
ATOM 1739 C C . MET B 1 85 ? 13.352 -1.799 -11.172 1 63.59 85 MET B C 1
ATOM 1741 O O . MET B 1 85 ? 12.227 -2.285 -11.305 1 63.59 85 MET B O 1
ATOM 1745 N N . TRP B 1 86 ? 13.594 -1.025 -10.148 1 68.31 86 TRP B N 1
ATOM 1746 C CA . TRP B 1 86 ? 12.648 -0.918 -9.047 1 68.31 86 TRP B CA 1
ATOM 1747 C C . TRP B 1 86 ? 11.414 -0.126 -9.453 1 68.31 86 TRP B C 1
ATOM 1749 O O . TRP B 1 86 ? 10.289 -0.494 -9.109 1 68.31 86 TRP B O 1
ATOM 1759 N N . HIS B 1 87 ? 11.641 0.859 -10.195 1 66.44 87 HIS B N 1
ATOM 1760 C CA . HIS B 1 87 ? 10.547 1.784 -10.484 1 66.44 87 HIS B CA 1
ATOM 1761 C C . HIS B 1 87 ? 9.586 1.202 -11.516 1 66.44 87 HIS B C 1
ATOM 1763 O O . HIS B 1 87 ? 8.555 1.806 -11.82 1 66.44 87 HIS B O 1
ATOM 1769 N N . ARG B 1 88 ? 9.805 0.034 -11.766 1 71.75 88 ARG B N 1
ATOM 1770 C CA . ARG B 1 88 ? 8.906 -0.637 -12.703 1 71.75 88 ARG B CA 1
ATOM 1771 C C . ARG B 1 88 ? 8.07 -1.698 -12 1 71.75 88 ARG B C 1
ATOM 1773 O O . ARG B 1 88 ? 7.277 -2.395 -12.633 1 71.75 88 ARG B O 1
ATOM 1780 N N . THR B 1 89 ? 8.297 -1.794 -10.773 1 87.62 89 THR B N 1
ATOM 1781 C CA . THR B 1 89 ? 7.527 -2.773 -10.023 1 87.62 89 THR B CA 1
ATOM 1782 C C . THR B 1 89 ? 6.57 -2.078 -9.055 1 87.62 89 THR B C 1
ATOM 1784 O O . THR B 1 89 ? 7.004 -1.483 -8.062 1 87.62 89 THR B O 1
ATOM 1787 N N . PRO B 1 90 ? 5.281 -2.207 -9.336 1 93.44 90 PRO B N 1
ATOM 1788 C CA . PRO B 1 90 ? 4.309 -1.549 -8.461 1 93.44 90 PRO B CA 1
ATOM 1789 C C . PRO B 1 90 ? 4.43 -1.989 -7 1 93.44 90 PRO B C 1
ATOM 1791 O O . PRO B 1 90 ? 4.676 -3.168 -6.727 1 93.44 90 PRO B O 1
ATOM 1794 N N . LEU B 1 91 ? 4.266 -1.023 -6.066 1 95.44 91 LEU B N 1
ATOM 1795 C CA . LEU B 1 91 ? 4.449 -1.279 -4.641 1 95.44 91 LEU B CA 1
ATOM 1796 C C . LEU B 1 91 ? 3.559 -2.428 -4.176 1 95.44 91 LEU B C 1
ATOM 1798 O O . LEU B 1 91 ? 4.004 -3.303 -3.434 1 95.44 91 LEU B O 1
ATOM 1802 N N . PRO B 1 92 ? 2.254 -2.541 -4.621 1 96.94 92 PRO B N 1
ATOM 1803 C CA . PRO B 1 92 ? 1.446 -3.682 -4.18 1 96.94 92 PRO B CA 1
ATOM 1804 C C . PRO B 1 92 ? 2.061 -5.023 -4.566 1 96.94 92 PRO B C 1
ATOM 1806 O O . PRO B 1 92 ? 1.929 -6.004 -3.828 1 96.94 92 PRO B O 1
ATOM 1809 N N . ASP B 1 93 ? 2.771 -5.062 -5.691 1 97 93 ASP B N 1
ATOM 1810 C CA . ASP B 1 93 ? 3.4 -6.309 -6.121 1 97 93 ASP B CA 1
ATOM 1811 C C . ASP B 1 93 ? 4.484 -6.746 -5.137 1 97 93 ASP B C 1
ATOM 1813 O O . ASP B 1 93 ? 4.691 -7.941 -4.926 1 97 93 ASP B O 1
ATOM 1817 N N . LEU B 1 94 ? 5.16 -5.777 -4.523 1 97.56 94 LEU B N 1
ATOM 1818 C CA . LEU B 1 94 ? 6.176 -6.102 -3.527 1 97.56 94 LEU B CA 1
ATOM 1819 C C . LEU B 1 94 ? 5.539 -6.688 -2.271 1 97.56 94 LEU B C 1
ATOM 1821 O O . LEU B 1 94 ? 6.047 -7.66 -1.706 1 97.56 94 LEU B O 1
ATOM 1825 N N . PHE B 1 95 ? 4.434 -6.109 -1.866 1 98.69 95 PHE B N 1
ATOM 1826 C CA . PHE B 1 95 ? 3.705 -6.625 -0.713 1 98.69 95 PHE B CA 1
ATOM 1827 C C . PHE B 1 95 ? 3.191 -8.039 -0.981 1 98.69 95 PHE B C 1
ATOM 1829 O O . PHE B 1 95 ? 3.287 -8.914 -0.119 1 98.69 95 PHE B O 1
ATOM 1836 N N . ILE B 1 96 ? 2.658 -8.242 -2.162 1 98.75 96 ILE B N 1
ATOM 1837 C CA . ILE B 1 96 ? 2.133 -9.547 -2.537 1 98.75 96 ILE B CA 1
ATOM 1838 C C . ILE B 1 96 ? 3.262 -10.578 -2.527 1 98.75 96 ILE B C 1
ATOM 1840 O O . ILE B 1 96 ? 3.119 -11.656 -1.948 1 98.75 96 ILE B O 1
ATOM 1844 N N . ALA B 1 97 ? 4.367 -10.234 -3.084 1 98.44 97 ALA B N 1
ATOM 1845 C CA . ALA B 1 97 ? 5.5 -11.148 -3.193 1 98.44 97 ALA B CA 1
ATOM 1846 C C . ALA B 1 97 ? 6.043 -11.516 -1.814 1 98.44 97 ALA B C 1
ATOM 1848 O O . ALA B 1 97 ? 6.254 -12.688 -1.514 1 98.44 97 ALA B O 1
ATOM 1849 N N . GLU B 1 98 ? 6.223 -10.508 -0.979 1 98.75 98 GLU B N 1
ATOM 1850 C CA . GLU B 1 98 ? 6.793 -10.781 0.337 1 98.75 98 GLU B CA 1
ATOM 1851 C C . GLU B 1 98 ? 5.812 -11.562 1.212 1 98.75 98 GLU B C 1
ATOM 1853 O O . GLU B 1 98 ? 6.223 -12.383 2.033 1 98.75 98 GLU B O 1
ATOM 1858 N N . THR B 1 99 ? 4.512 -11.312 1.049 1 98.88 99 THR B N 1
ATOM 1859 C CA . THR B 1 99 ? 3.514 -12.109 1.749 1 98.88 99 THR B CA 1
ATOM 1860 C C . THR B 1 99 ? 3.545 -13.562 1.265 1 98.88 99 THR B C 1
ATOM 1862 O O . THR B 1 99 ? 3.482 -14.492 2.07 1 98.88 99 THR B O 1
ATOM 1865 N N . ALA B 1 100 ? 3.635 -13.734 -0.052 1 98.69 100 ALA B N 1
ATOM 1866 C CA . ALA B 1 100 ? 3.742 -15.078 -0.609 1 98.69 100 ALA B CA 1
ATOM 1867 C C . ALA B 1 100 ? 4.957 -15.812 -0.047 1 98.69 100 ALA B C 1
ATOM 1869 O O . ALA B 1 100 ? 4.848 -16.953 0.394 1 98.69 100 ALA B O 1
ATOM 1870 N N . LEU B 1 101 ? 6.086 -15.148 -0.017 1 98.56 101 LEU B N 1
ATOM 1871 C CA . LEU B 1 101 ? 7.316 -15.734 0.497 1 98.56 101 LEU B CA 1
ATOM 1872 C C . LEU B 1 101 ? 7.16 -16.141 1.958 1 98.56 101 LEU B C 1
ATOM 1874 O O . LEU B 1 101 ? 7.586 -17.219 2.354 1 98.56 101 LEU B O 1
ATOM 1878 N N . HIS B 1 102 ? 6.551 -15.297 2.723 1 98.44 102 HIS B N 1
ATOM 1879 C CA . HIS B 1 102 ? 6.344 -15.562 4.141 1 98.44 102 HIS B CA 1
ATOM 1880 C C . HIS B 1 102 ? 5.527 -16.828 4.352 1 98.44 102 HIS B C 1
ATOM 1882 O O . HIS B 1 102 ? 5.812 -17.609 5.262 1 98.44 102 HIS B O 1
ATOM 1888 N N . HIS B 1 103 ? 4.57 -17.062 3.543 1 98.5 103 HIS B N 1
ATOM 1889 C CA . HIS B 1 103 ? 3.654 -18.188 3.709 1 98.5 103 HIS B CA 1
ATOM 1890 C C . HIS B 1 103 ? 4.086 -19.391 2.865 1 98.5 103 HIS B C 1
ATOM 1892 O O . HIS B 1 103 ? 3.35 -20.359 2.748 1 98.5 103 HIS B O 1
ATOM 1898 N N . ARG B 1 104 ? 5.262 -19.297 2.199 1 97.81 104 ARG B N 1
ATOM 1899 C CA . ARG B 1 104 ? 5.734 -20.328 1.288 1 97.81 104 ARG B CA 1
ATOM 1900 C C . ARG B 1 104 ? 4.699 -20.625 0.205 1 97.81 104 ARG B C 1
ATOM 1902 O O . ARG B 1 104 ? 4.43 -21.781 -0.109 1 97.81 104 ARG B O 1
ATOM 1909 N N . ALA B 1 105 ? 4.066 -19.609 -0.228 1 98.38 105 ALA B N 1
ATOM 1910 C CA . ALA B 1 105 ? 3.082 -19.656 -1.307 1 98.38 105 ALA B CA 1
ATOM 1911 C C . ALA B 1 105 ? 3.658 -19.078 -2.6 1 98.38 105 ALA B C 1
ATOM 1913 O O . ALA B 1 105 ? 4.73 -18.484 -2.594 1 98.38 105 ALA B O 1
ATOM 1914 N N . GLY B 1 106 ? 3.025 -19.344 -3.746 1 97.56 106 GLY B N 1
ATOM 1915 C CA . GLY B 1 106 ? 3.309 -18.688 -5.016 1 97.56 106 GLY B CA 1
ATOM 1916 C C . GLY B 1 106 ? 2.316 -17.594 -5.359 1 97.56 106 GLY B C 1
ATOM 1917 O O . GLY B 1 106 ? 1.404 -17.312 -4.582 1 97.56 106 GLY B O 1
ATOM 1918 N N . VAL B 1 107 ? 2.561 -16.953 -6.492 1 98.19 107 VAL B N 1
ATOM 1919 C CA . VAL B 1 107 ? 1.639 -15.945 -7.004 1 98.19 107 VAL B CA 1
ATOM 1920 C C . VAL B 1 107 ? 1.16 -16.344 -8.398 1 98.19 107 VAL B C 1
ATOM 1922 O O . VAL B 1 107 ? 1.971 -16.656 -9.273 1 98.19 107 VAL B O 1
ATOM 1925 N N . LEU B 1 108 ? -0.121 -16.453 -8.539 1 97.69 108 LEU B N 1
ATOM 1926 C CA . LEU B 1 108 ? -0.726 -16.625 -9.859 1 97.69 108 LEU B CA 1
ATOM 1927 C C . LEU B 1 108 ? -1.148 -15.273 -10.43 1 97.69 108 LEU B C 1
ATOM 1929 O O . LEU B 1 108 ? -1.922 -14.539 -9.812 1 97.69 108 LEU B O 1
ATOM 1933 N N . HIS B 1 109 ? -0.569 -14.938 -11.531 1 97.19 109 HIS B N 1
ATOM 1934 C CA . HIS B 1 109 ? -0.795 -13.609 -12.094 1 97.19 109 HIS B CA 1
ATOM 1935 C C . HIS B 1 109 ? -0.964 -13.672 -13.609 1 97.19 109 HIS B C 1
ATOM 1937 O O . HIS B 1 109 ? -0.825 -14.734 -14.211 1 97.19 109 HIS B O 1
ATOM 1943 N N . HIS B 1 110 ? -1.479 -12.57 -14.211 1 95.38 110 HIS B N 1
ATOM 1944 C CA . HIS B 1 110 ? -1.519 -12.359 -15.648 1 95.38 110 HIS B CA 1
ATOM 1945 C C . HIS B 1 110 ? -0.926 -11.008 -16.031 1 95.38 110 HIS B C 1
ATOM 1947 O O . HIS B 1 110 ? -1.32 -9.977 -15.477 1 95.38 110 HIS B O 1
ATOM 1953 N N . ASP B 1 111 ? 0.092 -11.016 -16.938 1 88.62 111 ASP B N 1
ATOM 1954 C CA . ASP B 1 111 ? 0.678 -9.828 -17.562 1 88.62 111 ASP B CA 1
ATOM 1955 C C . ASP B 1 111 ? 1.341 -8.93 -16.516 1 88.62 111 ASP B C 1
ATOM 1957 O O . ASP B 1 111 ? 1.254 -7.707 -16.594 1 88.62 111 ASP B O 1
ATOM 1961 N N . ARG B 1 112 ? 1.78 -9.516 -15.43 1 88.12 112 ARG B N 1
ATOM 1962 C CA . ARG B 1 112 ? 2.576 -8.797 -14.445 1 88.12 112 ARG B CA 1
ATOM 1963 C C . ARG B 1 112 ? 4.031 -9.25 -14.477 1 88.12 112 ARG B C 1
ATOM 1965 O O . ARG B 1 112 ? 4.332 -10.367 -14.906 1 88.12 112 ARG B O 1
ATOM 1972 N N . ASP B 1 113 ? 4.844 -8.32 -14.031 1 87.06 113 ASP B N 1
ATOM 1973 C CA . ASP B 1 113 ? 6.27 -8.609 -14.141 1 87.06 113 ASP B CA 1
ATOM 1974 C C . ASP B 1 113 ? 6.836 -9.062 -12.789 1 87.06 113 ASP B C 1
ATOM 1976 O O . ASP B 1 113 ? 7.832 -8.508 -12.32 1 87.06 113 ASP B O 1
ATOM 1980 N N . TYR B 1 114 ? 6.312 -10.18 -12.25 1 94.12 114 TYR B N 1
ATOM 1981 C CA . TYR B 1 114 ? 6.832 -10.75 -11.016 1 94.12 114 TYR B CA 1
ATOM 1982 C C . TYR B 1 114 ? 8.188 -11.398 -11.242 1 94.12 114 TYR B C 1
ATOM 1984 O O . TYR B 1 114 ? 8.914 -11.695 -10.289 1 94.12 114 TYR B O 1
ATOM 1992 N N . LYS B 1 115 ? 8.539 -11.586 -12.492 1 89 115 LYS B N 1
ATOM 1993 C CA . LYS B 1 115 ? 9.844 -12.148 -12.82 1 89 115 LYS B CA 1
ATOM 1994 C C . LYS B 1 115 ? 10.969 -11.266 -12.305 1 89 115 LYS B C 1
ATOM 1996 O O . LYS B 1 115 ? 12.023 -11.758 -11.898 1 89 115 LYS B O 1
ATOM 2001 N N . ARG B 1 116 ? 10.75 -10.031 -12.328 1 91.06 116 ARG B N 1
ATOM 2002 C CA . ARG B 1 116 ? 11.742 -9.094 -11.82 1 91.06 116 ARG B CA 1
ATOM 2003 C C . ARG B 1 116 ? 12.023 -9.336 -10.336 1 91.06 116 ARG B C 1
ATOM 2005 O O . ARG B 1 116 ? 13.164 -9.234 -9.891 1 91.06 116 ARG B O 1
ATOM 2012 N N . ILE B 1 117 ? 10.969 -9.648 -9.602 1 94.5 117 ILE B N 1
ATOM 2013 C CA . ILE B 1 117 ? 11.094 -9.906 -8.172 1 94.5 117 ILE B CA 1
ATOM 2014 C C . ILE B 1 117 ? 11.836 -11.227 -7.945 1 94.5 117 ILE B C 1
ATOM 2016 O O . ILE B 1 117 ? 12.672 -11.328 -7.051 1 94.5 117 ILE B O 1
ATOM 2020 N N . ALA B 1 118 ? 11.57 -12.211 -8.797 1 93.25 118 ALA B N 1
ATOM 2021 C CA . ALA B 1 118 ? 12.18 -13.531 -8.664 1 93.25 118 ALA B CA 1
ATOM 2022 C C . ALA B 1 118 ? 13.695 -13.461 -8.812 1 93.25 118 ALA B C 1
ATOM 2024 O O . ALA B 1 118 ? 14.414 -14.305 -8.281 1 93.25 118 ALA B O 1
ATOM 2025 N N . VAL B 1 119 ? 14.156 -12.445 -9.523 1 90.81 119 VAL B N 1
ATOM 2026 C CA . VAL B 1 119 ? 15.594 -12.281 -9.75 1 90.81 119 VAL B CA 1
ATOM 2027 C C . VAL B 1 119 ? 16.281 -11.992 -8.414 1 90.81 119 VAL B C 1
ATOM 2029 O O . VAL B 1 119 ? 17.391 -12.492 -8.164 1 90.81 119 VAL B O 1
ATOM 2032 N N . VAL B 1 120 ? 15.633 -11.289 -7.531 1 94.06 120 VAL B N 1
ATOM 2033 C CA . VAL B 1 120 ? 16.266 -10.891 -6.281 1 94.06 120 VAL B CA 1
ATOM 2034 C C . VAL B 1 120 ? 15.703 -11.719 -5.125 1 94.06 120 VAL B C 1
ATOM 2036 O O . VAL B 1 120 ? 16.141 -11.578 -3.982 1 94.06 120 VAL B O 1
ATOM 2039 N N . ARG B 1 121 ? 14.766 -12.531 -5.406 1 96.5 121 ARG B N 1
ATOM 2040 C CA . ARG B 1 121 ? 14.195 -13.492 -4.473 1 96.5 121 ARG B CA 1
ATOM 2041 C C . ARG B 1 121 ? 14.117 -14.883 -5.098 1 96.5 121 ARG B C 1
ATOM 2043 O O . ARG B 1 121 ? 13.039 -15.344 -5.469 1 96.5 121 ARG B O 1
ATOM 2050 N N . PRO B 1 122 ? 15.141 -15.594 -5.191 1 93.25 122 PRO B N 1
ATOM 2051 C CA . PRO B 1 122 ? 15.164 -16.875 -5.887 1 93.25 122 PRO B CA 1
ATOM 2052 C C . PRO B 1 122 ? 14.156 -17.875 -5.328 1 93.25 122 PRO B C 1
ATOM 2054 O O . PRO B 1 122 ? 13.711 -18.781 -6.043 1 93.25 122 PRO B O 1
ATOM 2057 N N . GLY B 1 123 ? 13.703 -17.812 -4.113 1 93.25 123 GLY B N 1
ATOM 2058 C CA . GLY B 1 123 ? 12.719 -18.719 -3.551 1 93.25 123 GLY B CA 1
ATOM 2059 C C . GLY B 1 123 ? 11.289 -18.328 -3.887 1 93.25 123 GLY B C 1
ATOM 2060 O O . GLY B 1 123 ? 10.352 -19.078 -3.596 1 93.25 123 GLY B O 1
ATOM 2061 N N . PHE B 1 124 ? 11.172 -17.266 -4.605 1 96.5 124 PHE B N 1
ATOM 2062 C CA . PHE B 1 124 ? 9.852 -16.75 -4.949 1 96.5 124 PHE B CA 1
ATOM 2063 C C . PHE B 1 124 ? 9.289 -17.453 -6.176 1 96.5 124 PHE B C 1
ATOM 2065 O O . PHE B 1 124 ? 10 -17.625 -7.172 1 96.5 124 PHE B O 1
ATOM 2072 N N . GLN B 1 125 ? 8.062 -17.938 -6.109 1 95.94 125 GLN B N 1
ATOM 2073 C CA . GLN B 1 125 ? 7.406 -18.656 -7.199 1 95.94 125 GLN B CA 1
ATOM 2074 C C . GLN B 1 125 ? 6.262 -17.828 -7.789 1 95.94 125 GLN B C 1
ATOM 2076 O O . GLN B 1 125 ? 5.352 -17.422 -7.07 1 95.94 125 GLN B O 1
ATOM 2081 N N . ALA B 1 126 ? 6.34 -17.531 -9.047 1 96.25 126 ALA B N 1
ATOM 2082 C CA . ALA B 1 126 ? 5.262 -16.859 -9.781 1 96.25 126 ALA B CA 1
ATOM 2083 C C . ALA B 1 126 ? 4.84 -17.688 -11 1 96.25 126 ALA B C 1
ATOM 2085 O O . ALA B 1 126 ? 5.684 -18.266 -11.688 1 96.25 126 ALA B O 1
ATOM 2086 N N . CYS B 1 127 ? 3.547 -17.797 -11.164 1 95.94 127 CYS B N 1
ATOM 2087 C CA . CYS B 1 127 ? 2.971 -18.531 -12.289 1 95.94 127 CYS B CA 1
ATOM 2088 C C . CYS B 1 127 ? 2.043 -17.641 -13.102 1 95.94 127 CYS B C 1
ATOM 2090 O O . CYS B 1 127 ? 1.16 -16.984 -12.555 1 95.94 127 CYS B O 1
ATOM 2092 N N . GLU B 1 128 ? 2.234 -17.547 -14.43 1 94.56 128 GLU B N 1
ATOM 2093 C CA . GLU B 1 128 ? 1.403 -16.734 -15.305 1 94.56 128 GLU B CA 1
ATOM 2094 C C . GLU B 1 128 ? 0.231 -17.531 -15.859 1 94.56 128 GLU B C 1
ATOM 2096 O O . GLU B 1 128 ? 0.412 -18.641 -16.344 1 94.56 128 GLU B O 1
ATOM 2101 N N . LEU B 1 129 ? -0.94 -16.906 -15.68 1 92.94 129 LEU B N 1
ATOM 2102 C CA . LEU B 1 129 ? -2.129 -17.484 -16.312 1 92.94 129 LEU B CA 1
ATOM 2103 C C . LEU B 1 129 ? -2.143 -17.203 -17.812 1 92.94 129 LEU B C 1
ATOM 2105 O O . LEU B 1 129 ? -2.029 -16.047 -18.234 1 92.94 129 LEU B O 1
ATOM 2109 N N . SER B 1 130 ? -1.719 -18.172 -18.672 1 76.38 130 SER B N 1
ATOM 2110 C CA . SER B 1 130 ? -1.608 -18.047 -20.109 1 76.38 130 SER B CA 1
ATOM 2111 C C . SER B 1 130 ? -2.945 -17.656 -20.734 1 76.38 130 SER B C 1
ATOM 2113 O O . SER B 1 130 ? -4.004 -17.906 -20.156 1 76.38 130 SER B O 1
ATOM 2115 N N . ARG B 1 131 ? -2.77 -16.625 -21.859 1 64.88 131 ARG B N 1
ATOM 2116 C CA . ARG B 1 131 ? -3.912 -16.266 -22.703 1 64.88 131 ARG B CA 1
ATOM 2117 C C . ARG B 1 131 ? -4.555 -17.516 -23.312 1 64.88 131 ARG B C 1
ATOM 2119 O O . ARG B 1 131 ? -3.854 -18.406 -23.766 1 64.88 131 ARG B O 1
ATOM 2126 N N . GLY B 1 132 ? -5.355 -18.281 -22.531 1 54.09 132 GLY B N 1
ATOM 2127 C CA . GLY B 1 132 ? -5.926 -19.359 -23.328 1 54.09 132 GLY B CA 1
ATOM 2128 C C . GLY B 1 132 ? -5.773 -19.141 -24.812 1 54.09 132 GLY B C 1
ATOM 2129 O O . GLY B 1 132 ? -5.738 -18 -25.281 1 54.09 132 GLY B O 1
ATOM 2130 N N . ARG B 1 133 ? -5.008 -20.047 -25.547 1 40.47 133 ARG B N 1
ATOM 2131 C CA . ARG B 1 133 ? -5.152 -20.172 -26.984 1 40.47 133 ARG B CA 1
ATOM 2132 C C . ARG B 1 133 ? -6.621 -20.25 -27.391 1 40.47 133 ARG B C 1
ATOM 2134 O O . ARG B 1 133 ? -7.449 -20.75 -26.625 1 40.47 133 ARG B O 1
#

Secondary structure (DSSP, 8-state):
---EEE-HHHHHHHHTTPPPPTT--GGGEEEEHHHHHHHHHT--SHHHHHHHHHHHTTSEEEPPPTTHHHHHHHHHHHHHTTTT-GGGS-HHHHHHHHHHHHTT-EEEESS--THHHHHH-TT--EEE-----/---EEE-HHHHHHHHTTPPPPTT--GGGEEEEHHHHHHHHHT--SHHHHHHHHHHHTTSEEEPPPTTHHHHHHHHHHHHHTTTT-GGGS-HHHHHHHHHHHHTT-EEEESS--THHHHHH-TT--EEE-----